Protein AF-A0A9P5YZE1-F1 (afdb_monomer_lite)

Organism: NCBI:txid109636

InterPro domains:
  IPR045341 Domain of unknown function DUF6532 [PF20149] (82-263)

Radius of gyration: 24.98 Å; chains: 1; bounding box: 55×78×81 Å

Secondary structure (DSSP, 8-state):
---SSS-GGG---EEEETTEEEE-GGGS-HHHHHHHHHHHHHHHHHHHH--GGGGG--HHHHTT---TTSHHHHHHHHHHHHHHHHHHTT--STTSHHHHHHHS-IIIIIHHHHHHHHHHHHHHHHHHHHHHHHHHHHHS---TT-HHHHHHHHGGGGGGSPBPTT-SS-B-TTSTT-SHHHHHHHHHHHTTGGGSS-TTT---SSS-TTS----HHHHHHHHHHHHHHHHHHHH-SS-----S--HHHHHHHHHHHHHHHHHHHH-HHHHHHHHHHHHHHHHT-SSS------HHHHHHTS-GGG-------------

Sequence (319 aa):
MDDSNWLPRTRIHLTYQNSTPRVNIKDQSTIMQTVIRRAVDLGELYLVLGTPDSEKLTPDDASGMNTPFSVSGLHSIAITALIASAQEQGCDEEQDVVDRLSEGSERYYIKPLRTHVFQRLSLARTQILGRIASALPPVIKVDKKDKVFIGLLLTKSSYIFPLKEGSKDKFVNTKAYQSDIIQMSLKIGFGSLTGVHLPKLYISSNESPQERELPPFMIAVAATTAYAVLQHLLYDSAGNVAEFSTATLQSVFQAHMVRLLEWKRRHPRLFHKYAHQQYKLVIGVGAGVAGDQTTKEIIDEMDWDNMVDSEEEVAGAPA

pLDDT: mean 83.19, std 17.44, range [32.53, 98.06]

Foldseek 3Di:
DPPPQADPLQDADWDDDPNATAGDLVPHDPLVNQLLVQLLVQLLVCLAQNAPCLVVDALVNLQPDQHLQALVNLLVSSLSSSLVSCVVVVQPDPNGNNNCCVPNDCRRHNVNSSVNSSVSSVVSLCVLLLQLQVPLVVQDPDDLVPLVLLVLCLVVVLVQFAADPPDSRDGDPVRGNPHPQLLSLLQRRFLPVLPPPCLVVQQQPDPDRVLGFRHLLNSLSSSLSSSLNSVCSNPPDDDGSPGSRDPVSSSSSSVSSSVLSVCCVPPVPVSSVVRSVSCCSRPPPPDDDPDDPDPVVVVVPDPPVPDDDPDDPDDDDDD

Structure (mmCIF, N/CA/C/O backbone):
data_AF-A0A9P5YZE1-F1
#
_entry.id   AF-A0A9P5YZE1-F1
#
loop_
_atom_site.group_PDB
_atom_site.id
_atom_site.type_symbol
_atom_site.label_atom_id
_atom_site.label_alt_id
_atom_site.label_comp_id
_atom_site.label_asym_id
_atom_site.label_entity_id
_atom_site.label_seq_id
_atom_site.pdbx_PDB_ins_code
_atom_site.Cartn_x
_atom_site.Cartn_y
_atom_site.Cartn_z
_atom_site.occupancy
_atom_site.B_iso_or_equiv
_atom_site.auth_seq_id
_atom_site.auth_comp_id
_atom_site.auth_asym_id
_atom_site.auth_atom_id
_atom_site.pdbx_PDB_model_num
ATOM 1 N N . MET A 1 1 ? -16.360 11.168 30.401 1.00 49.09 1 MET A N 1
ATOM 2 C CA . MET A 1 1 ? -16.995 9.839 30.442 1.00 49.09 1 MET A CA 1
ATOM 3 C C . MET A 1 1 ? -18.264 9.974 29.639 1.00 49.09 1 MET A C 1
ATOM 5 O O . MET A 1 1 ? -19.095 10.785 30.010 1.00 49.09 1 MET A O 1
ATOM 9 N N . ASP A 1 2 ? -18.313 9.295 28.503 1.00 54.31 2 ASP A N 1
ATOM 10 C CA . ASP A 1 2 ? -19.383 9.363 27.504 1.00 54.31 2 ASP A CA 1
ATOM 11 C C . ASP A 1 2 ? -19.832 7.918 27.246 1.00 54.31 2 ASP A C 1
ATOM 13 O O . ASP A 1 2 ? -19.495 7.303 26.238 1.00 54.31 2 ASP A O 1
ATOM 17 N N . ASP A 1 3 ? -20.383 7.306 28.298 1.00 60.56 3 ASP A N 1
ATOM 18 C CA . ASP A 1 3 ? -20.609 5.856 28.407 1.00 60.56 3 ASP A CA 1
ATOM 19 C C . ASP A 1 3 ? -22.091 5.498 28.600 1.00 60.56 3 ASP A C 1
ATOM 21 O O . ASP A 1 3 ? -22.405 4.318 28.729 1.00 60.56 3 ASP A O 1
ATOM 25 N N . SER A 1 4 ? -23.011 6.472 28.648 1.00 65.25 4 SER A N 1
ATOM 26 C CA . SER A 1 4 ? -24.405 6.188 29.030 1.00 65.25 4 SER A CA 1
ATOM 27 C C . SER A 1 4 ? -25.202 5.444 27.961 1.00 65.25 4 SER A C 1
ATOM 29 O O . SER A 1 4 ? -26.186 4.802 28.310 1.00 65.25 4 SER A O 1
ATOM 31 N N . ASN A 1 5 ? -24.772 5.498 26.696 1.00 85.81 5 ASN A N 1
ATOM 32 C CA . ASN A 1 5 ? -25.554 4.983 25.573 1.00 85.81 5 ASN A CA 1
ATOM 33 C C . ASN A 1 5 ? -24.858 3.858 24.797 1.00 85.81 5 ASN A C 1
ATOM 35 O O . ASN A 1 5 ? -25.455 3.346 23.877 1.00 85.81 5 ASN A O 1
ATOM 39 N N . TRP A 1 6 ? -23.627 3.448 25.118 1.00 91.75 6 TRP A N 1
ATOM 40 C CA . TRP A 1 6 ? -22.924 2.426 24.322 1.00 91.75 6 TRP A CA 1
ATOM 41 C C . TRP A 1 6 ? -23.134 1.013 24.875 1.00 91.75 6 TRP A C 1
ATOM 43 O O . TRP A 1 6 ? -23.106 0.811 26.095 1.00 91.75 6 TRP A O 1
ATOM 53 N N . LEU A 1 7 ? -23.245 0.009 23.997 1.00 93.19 7 LEU A N 1
ATOM 54 C CA . LEU A 1 7 ? -23.358 -1.391 24.413 1.00 93.19 7 LEU A CA 1
ATOM 55 C C . LEU A 1 7 ? -22.162 -1.801 25.296 1.00 93.19 7 LEU A C 1
ATOM 57 O O . LEU A 1 7 ? -21.022 -1.405 25.022 1.00 93.19 7 LEU A O 1
ATOM 61 N N . PRO A 1 8 ? -22.355 -2.645 26.334 1.00 91.38 8 PRO A N 1
ATOM 62 C CA . PRO A 1 8 ? -21.284 -2.998 27.270 1.00 91.38 8 PRO A CA 1
ATOM 63 C C . PRO A 1 8 ? -20.048 -3.619 26.608 1.00 91.38 8 PRO A C 1
ATOM 65 O O . PRO A 1 8 ? -18.931 -3.414 27.088 1.00 91.38 8 PRO A O 1
ATOM 68 N N . ARG A 1 9 ? -20.232 -4.346 25.495 1.00 91.62 9 ARG A N 1
ATOM 69 C CA . ARG A 1 9 ? -19.136 -4.974 24.739 1.00 91.62 9 ARG A CA 1
ATOM 70 C C . ARG A 1 9 ? -18.184 -3.968 24.093 1.00 91.62 9 ARG A C 1
ATOM 72 O O . ARG A 1 9 ? -17.028 -4.314 23.867 1.00 91.62 9 ARG A O 1
ATOM 79 N N . THR A 1 10 ? -18.629 -2.729 23.881 1.00 91.88 10 THR A N 1
ATOM 80 C CA . THR A 1 10 ? -17.805 -1.662 23.301 1.00 91.88 10 THR A CA 1
ATOM 81 C C . THR A 1 10 ? -16.743 -1.143 24.260 1.00 91.88 10 THR A C 1
ATOM 83 O O . THR A 1 10 ? -15.835 -0.453 23.817 1.00 91.88 10 THR A O 1
ATOM 86 N N . ARG A 1 11 ? -16.830 -1.428 25.567 1.00 92.25 11 ARG A N 1
ATOM 87 C CA . ARG A 1 11 ? -15.916 -0.871 26.574 1.00 92.25 11 ARG A CA 1
ATOM 88 C C . ARG A 1 11 ? -14.470 -1.284 26.306 1.00 92.25 11 ARG A C 1
ATOM 90 O O . ARG A 1 11 ? -14.169 -2.466 26.145 1.00 92.25 11 ARG A O 1
ATOM 97 N N . ILE A 1 12 ? -13.572 -0.299 26.336 1.00 93.81 12 ILE A N 1
ATOM 98 C CA . ILE A 1 12 ? -12.126 -0.511 26.227 1.00 93.81 12 ILE A CA 1
ATOM 99 C C . ILE A 1 12 ? -11.413 -0.094 27.508 1.00 93.81 12 ILE A C 1
ATOM 101 O O . ILE A 1 12 ? -11.757 0.903 28.142 1.00 93.81 12 ILE A O 1
ATOM 105 N N . HIS A 1 13 ? -10.375 -0.841 27.863 1.00 93.69 13 HIS A N 1
ATOM 106 C CA . HIS A 1 13 ? -9.493 -0.518 28.976 1.00 93.69 13 HIS A CA 1
ATOM 107 C C . HIS A 1 13 ? -8.284 0.259 28.460 1.00 93.69 13 HIS A C 1
ATOM 109 O O . HIS A 1 13 ? -7.490 -0.249 27.665 1.00 93.69 13 HIS A O 1
ATOM 115 N N . LEU A 1 14 ? -8.136 1.501 28.916 1.00 92.44 14 LEU A N 1
ATOM 116 C CA . LEU A 1 14 ? -6.999 2.347 28.575 1.00 92.44 14 LEU A CA 1
ATOM 117 C C . LEU A 1 14 ? -6.027 2.423 29.746 1.00 92.44 14 LEU A C 1
ATOM 119 O O . LEU A 1 14 ? -6.412 2.742 30.869 1.00 92.44 14 LEU A O 1
ATOM 123 N N . THR A 1 15 ? -4.750 2.200 29.455 1.00 91.12 15 THR A N 1
ATOM 124 C CA . THR A 1 15 ? -3.654 2.565 30.357 1.00 91.12 15 THR A CA 1
ATOM 125 C C . THR A 1 15 ? -3.104 3.924 29.943 1.00 91.12 15 THR A C 1
ATOM 127 O O . THR A 1 15 ? -3.235 4.325 28.788 1.00 91.12 15 THR A O 1
ATOM 130 N N . TYR A 1 16 ? -2.502 4.665 30.869 1.00 88.94 16 TYR A N 1
ATOM 131 C CA . TYR A 1 16 ? -1.964 5.993 30.578 1.00 88.94 16 TYR A CA 1
ATOM 132 C C . TYR A 1 16 ? -0.472 6.029 30.869 1.00 88.94 16 TYR A C 1
ATOM 134 O O . TYR A 1 16 ? -0.034 5.684 31.962 1.00 88.94 16 TYR A O 1
ATOM 142 N N . GLN A 1 17 ? 0.303 6.494 29.893 1.00 84.81 17 GLN A N 1
ATOM 143 C CA . GLN A 1 17 ? 1.711 6.827 30.079 1.00 84.81 17 GLN A CA 1
ATOM 144 C C . GLN A 1 17 ? 1.899 8.297 29.720 1.00 84.81 17 GLN A C 1
ATOM 146 O O . GLN A 1 17 ? 1.626 8.686 28.586 1.00 84.81 17 GLN A O 1
ATOM 151 N N . ASN A 1 18 ? 2.334 9.122 30.678 1.00 86.88 18 ASN A N 1
ATOM 152 C CA . ASN A 1 18 ? 2.488 10.574 30.504 1.00 86.88 18 ASN A CA 1
ATOM 153 C C . ASN A 1 18 ? 1.231 11.226 29.889 1.00 86.88 18 ASN A C 1
ATOM 155 O O . ASN A 1 18 ? 1.313 11.937 28.890 1.00 86.88 18 ASN A O 1
ATOM 159 N N . SER A 1 19 ? 0.049 10.899 30.425 1.00 82.94 19 SER A N 1
ATOM 160 C CA . SER A 1 19 ? -1.261 11.370 29.931 1.00 82.94 19 SER A CA 1
ATOM 161 C C . SER A 1 19 ? -1.641 10.928 28.508 1.00 82.94 19 SER A C 1
ATOM 163 O O . SER A 1 19 ? -2.686 11.334 27.999 1.00 82.94 19 SER A O 1
ATOM 165 N N . THR A 1 20 ? -0.845 10.065 27.872 1.00 84.00 20 THR A N 1
ATOM 166 C CA . THR A 1 20 ? -1.158 9.477 26.566 1.00 84.00 20 THR A CA 1
ATOM 167 C C . THR A 1 20 ? -1.881 8.143 26.762 1.00 84.00 20 THR A C 1
ATOM 169 O O . THR A 1 20 ? -1.310 7.251 27.400 1.00 84.00 20 THR A O 1
ATOM 172 N N . PRO A 1 21 ? -3.108 7.977 26.231 1.00 88.38 21 PRO A N 1
ATOM 173 C CA . PRO A 1 21 ? -3.838 6.720 26.332 1.00 88.38 21 PRO A CA 1
ATOM 174 C C . PRO A 1 21 ? -3.152 5.632 25.502 1.00 88.38 21 PRO A C 1
ATOM 176 O O . PRO A 1 21 ? -2.723 5.863 24.370 1.00 88.38 21 PRO A O 1
ATOM 179 N N . ARG A 1 22 ? -3.071 4.429 26.064 1.00 88.56 22 ARG A N 1
ATOM 180 C CA . ARG A 1 22 ? -2.514 3.233 25.441 1.00 88.56 22 ARG A CA 1
ATOM 181 C C . ARG A 1 22 ? -3.489 2.076 25.563 1.00 88.56 22 ARG A C 1
ATOM 183 O O . ARG A 1 22 ? -4.063 1.826 26.621 1.00 88.56 22 ARG A O 1
ATOM 190 N N . VAL A 1 23 ? -3.620 1.345 24.465 1.00 92.88 23 VAL A N 1
ATOM 191 C CA . VAL A 1 23 ? -4.403 0.114 24.400 1.00 92.88 23 VAL A CA 1
ATOM 192 C C . VAL A 1 23 ? -3.465 -1.059 24.655 1.00 92.88 23 VAL A C 1
ATOM 194 O O . VAL A 1 23 ? -2.530 -1.289 23.883 1.00 92.88 23 VAL A O 1
ATOM 197 N N . ASN A 1 24 ? -3.717 -1.801 25.732 1.00 91.88 24 ASN A N 1
ATOM 198 C CA . ASN A 1 24 ? -3.117 -3.110 25.956 1.00 91.88 24 ASN A CA 1
ATOM 199 C C . ASN A 1 24 ? -4.146 -4.178 25.582 1.00 91.88 24 ASN A C 1
ATOM 201 O O . ASN A 1 24 ? -5.182 -4.283 26.233 1.00 91.88 24 ASN A O 1
ATOM 205 N N . ILE A 1 25 ? -3.864 -4.962 24.535 1.00 92.50 25 ILE A N 1
ATOM 206 C CA . ILE A 1 25 ? -4.801 -5.971 24.017 1.00 92.50 25 ILE A CA 1
ATOM 207 C C . ILE A 1 25 ? -5.186 -6.971 25.114 1.00 92.50 25 ILE A C 1
ATOM 209 O O . ILE A 1 25 ? -6.351 -7.327 25.216 1.00 92.50 25 ILE A O 1
ATOM 213 N N . LYS A 1 26 ? -4.245 -7.400 25.964 1.00 93.06 26 LYS A N 1
ATOM 214 C CA . LYS A 1 26 ? -4.510 -8.438 26.979 1.00 93.06 26 LYS A CA 1
ATOM 215 C C . LYS A 1 26 ? -5.553 -8.026 28.020 1.00 93.06 26 LYS A C 1
ATOM 217 O O . LYS A 1 26 ? -6.213 -8.896 28.573 1.00 93.06 26 LYS A O 1
ATOM 222 N N . ASP A 1 27 ? -5.717 -6.725 28.230 1.00 93.62 27 ASP A N 1
ATOM 223 C CA . ASP A 1 27 ? -6.633 -6.176 29.229 1.00 93.62 27 ASP A CA 1
ATOM 224 C C . ASP A 1 27 ? -8.042 -5.952 28.647 1.00 93.62 27 ASP A C 1
ATOM 226 O O . ASP A 1 27 ? -8.956 -5.551 29.362 1.00 93.62 27 ASP A O 1
ATOM 230 N N . GLN A 1 28 ? -8.247 -6.170 27.343 1.00 95.62 28 GLN A N 1
ATOM 231 C CA . GLN A 1 28 ? -9.541 -5.949 26.690 1.00 95.62 28 GLN A CA 1
ATOM 232 C C . GLN A 1 28 ? -10.481 -7.150 26.845 1.00 95.62 28 GLN A C 1
ATOM 234 O O . GLN A 1 28 ? -10.040 -8.278 27.071 1.00 95.62 28 GLN A O 1
ATOM 239 N N . SER A 1 29 ? -11.783 -6.921 26.645 1.00 94.50 29 SER A N 1
ATOM 240 C CA . SER A 1 29 ? -12.768 -8.001 26.499 1.00 94.50 29 SER A CA 1
ATOM 241 C C . SER A 1 29 ? -12.410 -8.919 25.322 1.00 94.50 29 SER A C 1
ATOM 243 O O . SER A 1 29 ? -11.774 -8.483 24.364 1.00 94.50 29 SER A O 1
ATOM 245 N N . THR A 1 30 ? -12.841 -10.183 25.349 1.00 95.56 30 THR A N 1
ATOM 246 C CA . THR A 1 30 ? -12.566 -11.151 24.267 1.00 95.56 30 THR A CA 1
ATOM 247 C C . THR A 1 30 ? -13.007 -10.640 22.891 1.00 95.56 30 THR A C 1
ATOM 249 O O . THR A 1 30 ? -12.295 -10.832 21.905 1.00 95.56 30 THR A O 1
ATOM 252 N N . ILE A 1 31 ? -14.141 -9.932 22.834 1.00 95.31 31 ILE A N 1
ATOM 253 C CA . ILE A 1 31 ? -14.656 -9.308 21.609 1.00 95.31 31 ILE A CA 1
ATOM 254 C C . ILE A 1 31 ? -13.667 -8.252 21.108 1.00 95.31 31 ILE A C 1
ATOM 256 O O . ILE A 1 31 ? -13.158 -8.371 19.998 1.00 95.31 31 ILE A O 1
ATOM 260 N N . MET A 1 32 ? -13.296 -7.279 21.945 1.00 96.94 32 MET A N 1
ATOM 261 C CA . MET A 1 32 ? -12.362 -6.223 21.542 1.00 96.94 32 MET A CA 1
ATOM 262 C C . MET A 1 32 ? -10.956 -6.756 21.240 1.00 96.94 32 MET A C 1
ATOM 264 O O . MET A 1 32 ? -10.291 -6.245 20.342 1.00 96.94 32 MET A O 1
ATOM 268 N N . GLN A 1 33 ? -10.498 -7.808 21.928 1.00 96.62 33 GLN A N 1
ATOM 269 C CA . GLN A 1 33 ? -9.253 -8.498 21.573 1.00 96.62 33 GLN A CA 1
ATOM 270 C C . GLN A 1 33 ? -9.297 -9.042 20.148 1.00 96.62 33 GLN A C 1
ATOM 272 O O . GLN A 1 33 ? -8.334 -8.870 19.399 1.00 96.62 33 GLN A O 1
ATOM 277 N N . THR A 1 34 ? -10.403 -9.694 19.792 1.00 95.81 34 THR A N 1
ATOM 278 C CA . THR A 1 34 ? -10.612 -10.277 18.465 1.00 95.81 34 THR A CA 1
ATOM 279 C C . THR A 1 34 ? -10.692 -9.177 17.415 1.00 95.81 34 THR A C 1
ATOM 281 O O . THR A 1 34 ? -9.932 -9.224 16.451 1.00 95.81 34 THR A O 1
ATOM 284 N N . VAL A 1 35 ? -11.487 -8.129 17.664 1.00 96.69 35 VAL A N 1
ATOM 285 C CA . VAL A 1 35 ? -11.613 -6.971 16.768 1.00 96.69 35 VAL A CA 1
ATOM 286 C C . VAL A 1 35 ? -10.254 -6.316 16.510 1.00 96.69 35 VAL A C 1
ATOM 288 O O . VAL A 1 35 ? -9.880 -6.107 15.358 1.00 96.69 35 VAL A O 1
ATOM 291 N N . ILE A 1 36 ? -9.468 -6.027 17.552 1.00 97.00 36 ILE A N 1
ATOM 292 C CA . ILE A 1 36 ? -8.173 -5.348 17.393 1.00 97.00 36 ILE A CA 1
ATOM 293 C C . ILE A 1 36 ? -7.164 -6.234 16.654 1.00 97.00 36 ILE A C 1
ATOM 295 O O . ILE A 1 36 ? -6.471 -5.741 15.767 1.00 97.00 36 ILE A O 1
ATOM 299 N N . ARG A 1 37 ? -7.058 -7.525 17.002 1.00 95.19 37 ARG A N 1
ATOM 300 C CA . ARG A 1 37 ? -6.120 -8.445 16.330 1.00 95.19 37 ARG A CA 1
ATOM 301 C C . ARG A 1 37 ? -6.472 -8.594 14.855 1.00 95.19 37 ARG A C 1
ATOM 303 O O . ARG A 1 37 ? -5.617 -8.375 14.006 1.00 95.19 37 ARG A O 1
ATOM 310 N N . ARG A 1 38 ? -7.744 -8.855 14.562 1.00 93.81 38 ARG A N 1
ATOM 311 C CA . ARG A 1 38 ? -8.222 -9.010 13.191 1.00 93.81 38 ARG A CA 1
ATOM 312 C C . ARG A 1 38 ? -8.096 -7.716 12.380 1.00 93.81 38 ARG A C 1
ATOM 314 O O . ARG A 1 38 ? -7.777 -7.776 11.199 1.00 93.81 38 ARG A O 1
ATOM 321 N N . ALA A 1 39 ? -8.241 -6.548 13.006 1.00 96.12 39 ALA A N 1
ATOM 322 C CA . ALA A 1 39 ? -7.988 -5.263 12.355 1.00 96.12 39 ALA A CA 1
ATOM 323 C C . ALA A 1 39 ? -6.512 -5.069 11.970 1.00 96.12 39 ALA A C 1
ATOM 325 O O . ALA A 1 39 ? -6.226 -4.435 10.958 1.00 96.12 39 ALA A O 1
ATOM 326 N N . VAL A 1 40 ? -5.563 -5.609 12.744 1.00 93.94 40 VAL A N 1
ATOM 327 C CA . VAL A 1 40 ? -4.148 -5.612 12.340 1.00 93.94 40 VAL A CA 1
ATOM 328 C C . VAL A 1 40 ? -3.964 -6.496 11.108 1.00 93.94 40 VAL A C 1
ATOM 330 O O . VAL A 1 40 ? -3.407 -6.016 10.124 1.00 93.94 40 VAL A O 1
ATOM 333 N N . ASP A 1 41 ? -4.514 -7.713 11.111 1.00 90.50 41 ASP A N 1
ATOM 334 C CA . ASP A 1 41 ? -4.423 -8.635 9.968 1.00 90.50 41 ASP A CA 1
ATOM 335 C C . ASP A 1 41 ? -5.041 -8.032 8.690 1.00 90.50 41 ASP A C 1
ATOM 337 O O . ASP A 1 41 ? -4.433 -8.058 7.619 1.00 90.50 41 ASP A O 1
ATOM 341 N N . LEU A 1 42 ? -6.238 -7.441 8.797 1.00 91.31 42 LEU A N 1
ATOM 342 C CA . LEU A 1 42 ? -6.906 -6.750 7.688 1.00 91.31 42 LEU A CA 1
ATOM 343 C C . LEU A 1 42 ? -6.116 -5.526 7.224 1.00 91.31 42 LEU A C 1
ATOM 345 O O . LEU A 1 42 ? -5.954 -5.309 6.027 1.00 91.31 42 LEU A O 1
ATOM 349 N N . GLY A 1 43 ? -5.596 -4.728 8.156 1.00 92.69 43 GLY A N 1
ATOM 350 C CA . GLY A 1 43 ? -4.818 -3.547 7.813 1.00 92.69 43 GLY A CA 1
ATOM 351 C C . GLY A 1 43 ? -3.525 -3.897 7.075 1.00 92.69 43 GLY A C 1
ATOM 352 O O . GLY A 1 43 ? -3.164 -3.192 6.137 1.00 92.69 43 GLY A O 1
ATOM 353 N N . GLU A 1 44 ? -2.852 -4.996 7.433 1.00 90.62 44 GLU A N 1
ATOM 354 C CA . GLU A 1 44 ? -1.682 -5.491 6.696 1.00 90.62 44 GLU A CA 1
ATOM 355 C C . GLU A 1 44 ? -2.032 -5.889 5.258 1.00 90.62 44 GLU A C 1
ATOM 357 O O . GLU A 1 44 ? -1.288 -5.558 4.332 1.00 90.62 44 GLU A O 1
ATOM 362 N N . LEU A 1 45 ? -3.193 -6.517 5.047 1.00 87.94 45 LEU A N 1
ATOM 363 C CA . LEU A 1 45 ? -3.705 -6.802 3.705 1.00 87.94 45 LEU A CA 1
ATOM 364 C C . LEU A 1 45 ? -3.998 -5.508 2.933 1.00 87.94 45 LEU A C 1
ATOM 366 O O . LEU A 1 45 ? -3.580 -5.369 1.783 1.00 87.94 45 LEU A O 1
ATOM 370 N N . TYR A 1 46 ? -4.640 -4.527 3.570 1.00 91.88 46 TYR A N 1
ATOM 371 C CA . TYR A 1 46 ? -4.983 -3.245 2.945 1.00 91.88 46 TYR A CA 1
ATOM 372 C C . TYR A 1 46 ? -3.762 -2.396 2.577 1.00 91.88 46 TYR A C 1
ATOM 374 O O . TYR A 1 46 ? -3.832 -1.611 1.631 1.00 91.88 46 TYR A O 1
ATOM 382 N N . LEU A 1 47 ? -2.619 -2.570 3.253 1.00 90.69 47 LEU A N 1
ATOM 383 C CA . LEU A 1 47 ? -1.357 -1.935 2.850 1.00 90.69 47 LEU A CA 1
ATOM 384 C C . LEU A 1 47 ? -0.885 -2.378 1.460 1.00 90.69 47 LEU A C 1
ATOM 386 O O . LEU A 1 47 ? -0.141 -1.637 0.818 1.00 90.69 47 LEU A O 1
ATOM 390 N N . VAL A 1 48 ? -1.275 -3.577 1.021 1.00 87.75 48 VAL A N 1
ATOM 391 C CA . VAL A 1 48 ? -0.789 -4.198 -0.218 1.00 87.75 48 VAL A CA 1
ATOM 392 C C . VAL A 1 48 ? -1.866 -4.236 -1.293 1.00 87.75 48 VAL A C 1
ATOM 394 O O . VAL A 1 48 ? -1.586 -3.924 -2.446 1.00 87.75 48 VAL A O 1
ATOM 397 N N . LEU A 1 49 ? -3.089 -4.612 -0.932 1.00 87.31 49 LEU A N 1
ATOM 398 C CA . LEU A 1 49 ? -4.183 -4.826 -1.881 1.00 87.31 49 LEU A CA 1
ATOM 399 C C . LEU A 1 49 ? -5.082 -3.597 -2.046 1.00 87.31 49 LEU A C 1
ATOM 401 O O . LEU A 1 49 ? -5.831 -3.521 -3.016 1.00 87.31 49 LEU A O 1
ATOM 405 N N . GLY A 1 50 ? -4.976 -2.633 -1.132 1.00 89.62 50 GLY A N 1
ATOM 406 C CA . GLY A 1 50 ? -5.934 -1.545 -0.984 1.00 89.62 50 GLY A CA 1
ATOM 407 C C . GLY A 1 50 ? -7.075 -1.908 -0.036 1.00 89.62 50 GLY A C 1
ATOM 408 O O . GLY A 1 50 ? -7.250 -3.057 0.364 1.00 89.62 50 GLY A O 1
ATOM 409 N N . THR A 1 51 ? -7.831 -0.892 0.367 1.00 89.81 51 THR A N 1
ATOM 410 C CA . THR A 1 51 ? -9.072 -1.048 1.143 1.00 89.81 51 THR A CA 1
ATOM 411 C C . THR A 1 51 ? -10.223 -1.505 0.236 1.00 89.81 51 THR A C 1
ATOM 413 O O . THR A 1 51 ? -10.106 -1.367 -0.981 1.00 89.81 51 THR A O 1
ATOM 416 N N . PRO A 1 52 ? -11.370 -1.961 0.775 1.00 84.75 52 PRO A N 1
ATOM 417 C CA . PRO A 1 52 ? -12.542 -2.298 -0.043 1.00 84.75 52 PRO A CA 1
ATOM 418 C C . PRO A 1 52 ? -12.996 -1.154 -0.968 1.00 84.75 52 PRO A C 1
ATOM 420 O O . PRO A 1 52 ? -13.382 -1.381 -2.111 1.00 84.75 52 PRO A O 1
ATOM 423 N N . ASP A 1 53 ? -12.863 0.098 -0.523 1.00 84.25 53 ASP A N 1
ATOM 424 C CA . ASP A 1 53 ? -13.179 1.273 -1.348 1.00 84.25 53 ASP A CA 1
ATOM 425 C C . ASP A 1 53 ? -12.209 1.468 -2.520 1.00 84.25 53 ASP A C 1
ATOM 427 O O . ASP A 1 53 ? -12.546 2.119 -3.509 1.00 84.25 53 ASP A O 1
ATOM 431 N N . SER A 1 54 ? -11.014 0.873 -2.449 1.00 84.69 54 SER A N 1
ATOM 432 C CA . SER A 1 54 ? -10.000 0.985 -3.500 1.00 84.69 54 SER A CA 1
ATOM 433 C C . SER A 1 54 ? -10.434 0.331 -4.815 1.00 84.69 54 SER A C 1
ATOM 435 O O . SER A 1 54 ? -9.955 0.727 -5.876 1.00 84.69 54 SER A O 1
ATOM 437 N N . GLU A 1 55 ? -11.360 -0.631 -4.775 1.00 78.31 55 GLU A N 1
ATOM 438 C CA . GLU A 1 55 ? -11.917 -1.279 -5.972 1.00 78.31 55 GLU A CA 1
ATOM 439 C C . GLU A 1 55 ? -12.816 -0.349 -6.791 1.00 78.31 55 GLU A C 1
ATOM 441 O O . GLU A 1 55 ? -12.934 -0.511 -8.006 1.00 78.31 55 GLU A O 1
ATOM 446 N N . LYS A 1 56 ? -13.431 0.636 -6.127 1.00 84.94 56 LYS A N 1
ATOM 447 C CA . LYS A 1 56 ? -14.365 1.593 -6.730 1.00 84.94 56 LYS A CA 1
ATOM 448 C C . LYS A 1 56 ? -13.681 2.880 -7.190 1.00 84.94 56 LYS A C 1
ATOM 450 O O . LYS A 1 56 ? -14.350 3.743 -7.750 1.00 84.94 56 LYS A O 1
ATOM 455 N N . LEU A 1 57 ? -12.374 3.019 -6.952 1.00 89.81 57 LEU A N 1
ATOM 456 C CA . LEU A 1 57 ? -11.631 4.227 -7.298 1.00 89.81 57 LEU A CA 1
ATOM 457 C C . LEU A 1 57 ? -11.633 4.470 -8.804 1.00 89.81 57 LEU A C 1
ATOM 459 O O . LEU A 1 57 ? -11.264 3.603 -9.603 1.00 89.81 57 LEU A O 1
ATOM 463 N N . THR A 1 58 ? -11.962 5.700 -9.180 1.00 92.50 58 THR A N 1
ATOM 464 C CA . THR A 1 58 ? -11.710 6.216 -10.521 1.00 92.50 58 THR A CA 1
ATOM 465 C C . THR A 1 58 ? -10.323 6.870 -10.595 1.00 92.50 58 THR A C 1
ATOM 467 O O . THR A 1 58 ? -9.696 7.151 -9.566 1.00 92.50 58 THR A O 1
ATOM 470 N N . PRO A 1 59 ? -9.797 7.129 -11.805 1.00 91.69 59 PRO A N 1
ATOM 471 C CA . PRO A 1 59 ? -8.566 7.897 -11.968 1.00 91.69 59 PRO A CA 1
ATOM 472 C C . PRO A 1 59 ? -8.592 9.269 -11.283 1.00 91.69 59 PRO A C 1
ATOM 474 O O . PRO A 1 59 ? -7.572 9.682 -10.736 1.00 91.69 59 PRO A O 1
ATOM 477 N N . ASP A 1 60 ? -9.739 9.949 -11.270 1.00 91.00 60 ASP A N 1
ATOM 478 C CA . ASP A 1 60 ? -9.867 11.274 -10.657 1.00 91.00 60 ASP A CA 1
ATOM 479 C C . ASP A 1 60 ? -9.745 11.184 -9.127 1.00 91.00 60 ASP A C 1
ATOM 481 O O . ASP A 1 60 ? -8.975 11.939 -8.522 1.00 91.00 60 ASP A O 1
ATOM 485 N N . ASP A 1 61 ? -10.384 10.180 -8.514 1.00 91.38 61 ASP A N 1
ATOM 486 C CA . ASP A 1 61 ? -10.307 9.917 -7.068 1.00 91.38 61 ASP A CA 1
ATOM 487 C C . ASP A 1 61 ? -8.878 9.577 -6.617 1.00 91.38 61 ASP A C 1
ATOM 489 O O . ASP A 1 61 ? -8.413 9.995 -5.551 1.00 91.38 61 ASP A O 1
ATOM 493 N N . ALA A 1 62 ? -8.141 8.837 -7.450 1.00 91.81 62 ALA A N 1
ATOM 494 C CA . ALA A 1 62 ? -6.795 8.367 -7.138 1.00 91.81 62 ALA A CA 1
ATOM 495 C C . ALA A 1 62 ? -5.763 9.495 -6.990 1.00 91.81 62 ALA A C 1
ATOM 497 O O . ALA A 1 62 ? -4.744 9.309 -6.324 1.00 91.81 62 ALA A O 1
ATOM 498 N N . SER A 1 63 ? -6.011 10.670 -7.574 1.00 89.31 63 SER A N 1
ATOM 499 C CA . SER A 1 63 ? -5.097 11.812 -7.475 1.00 89.31 63 SER A CA 1
ATOM 500 C C . SER A 1 63 ? -5.011 12.392 -6.054 1.00 89.31 63 SER A C 1
ATOM 502 O O . SER A 1 63 ? -3.952 12.859 -5.635 1.00 89.31 63 SER A O 1
ATOM 504 N N . GLY A 1 64 ? -6.111 12.316 -5.299 1.00 88.75 64 GLY A N 1
ATOM 505 C CA . GLY A 1 64 ? -6.243 12.853 -3.942 1.00 88.75 64 GLY A CA 1
ATOM 506 C C . GLY A 1 64 ? -6.315 11.790 -2.850 1.00 88.75 64 GLY A C 1
ATOM 507 O O . GLY A 1 64 ? -6.454 12.131 -1.676 1.00 88.75 64 GLY A O 1
ATOM 508 N N . MET A 1 65 ? -6.228 10.507 -3.210 1.00 92.19 65 MET A N 1
ATOM 509 C CA . MET A 1 65 ? -6.460 9.419 -2.266 1.00 92.19 65 MET A CA 1
ATOM 510 C C . MET A 1 65 ? -5.436 9.402 -1.125 1.00 92.19 65 MET A C 1
ATOM 512 O O . MET A 1 65 ? -4.253 9.721 -1.298 1.00 92.19 65 MET A O 1
ATOM 516 N N . ASN A 1 66 ? -5.887 8.945 0.040 1.00 90.75 66 ASN A N 1
ATOM 517 C CA . ASN A 1 66 ? -5.006 8.534 1.124 1.00 90.75 66 ASN A CA 1
ATOM 518 C C . ASN A 1 66 ? -4.171 7.320 0.686 1.00 90.75 66 ASN A C 1
ATOM 520 O O . ASN A 1 66 ? -4.681 6.417 0.025 1.00 90.75 66 ASN A O 1
ATOM 524 N N . THR A 1 67 ? -2.887 7.283 1.058 1.00 93.50 67 THR A N 1
ATOM 525 C CA . THR A 1 67 ? -1.955 6.247 0.579 1.00 93.50 67 THR A CA 1
ATOM 526 C C . THR A 1 67 ? -1.207 5.570 1.728 1.00 93.50 67 THR A C 1
ATOM 528 O O . THR A 1 67 ? -1.004 6.187 2.776 1.00 93.50 67 THR A O 1
ATOM 531 N N . PRO A 1 68 ? -0.676 4.350 1.534 1.00 93.81 68 PRO A N 1
ATOM 532 C CA . PRO A 1 68 ? 0.213 3.714 2.513 1.00 93.81 68 PRO A CA 1
ATOM 533 C C . PRO A 1 68 ? 1.506 4.509 2.784 1.00 93.81 68 PRO A C 1
ATOM 535 O O . PRO A 1 68 ? 2.192 4.273 3.782 1.00 93.81 68 PRO A O 1
ATOM 538 N N . PHE A 1 69 ? 1.847 5.460 1.910 1.00 94.56 69 PHE A N 1
ATOM 539 C CA . PHE A 1 69 ? 3.050 6.290 1.976 1.00 94.56 69 PHE A CA 1
ATOM 540 C C . PHE A 1 69 ? 2.835 7.605 2.747 1.00 94.56 69 PHE A C 1
ATOM 542 O O . PHE A 1 69 ? 3.700 8.477 2.725 1.00 94.56 69 PHE A O 1
ATOM 549 N N . SER A 1 70 ? 1.710 7.761 3.458 1.00 94.06 70 SER A N 1
ATOM 550 C CA . SER A 1 70 ? 1.458 8.911 4.333 1.00 94.06 70 SER A CA 1
ATOM 551 C C . SER A 1 70 ? 0.945 8.499 5.715 1.00 94.06 70 SER A C 1
ATOM 553 O O . SER A 1 70 ? 0.323 7.451 5.898 1.00 94.06 70 SER A O 1
ATOM 555 N N . VAL A 1 71 ? 1.190 9.349 6.719 1.00 93.56 71 VAL A N 1
ATOM 556 C CA . VAL A 1 71 ? 0.679 9.145 8.087 1.00 93.56 71 VAL A CA 1
ATOM 557 C C . VAL A 1 71 ? -0.852 9.167 8.106 1.00 93.56 71 VAL A C 1
ATOM 559 O O . VAL A 1 71 ? -1.470 8.321 8.752 1.00 93.56 71 VAL A O 1
ATOM 562 N N . SER A 1 72 ? -1.470 10.093 7.363 1.00 94.44 72 SER A N 1
ATOM 563 C CA . SER A 1 72 ? -2.930 10.172 7.237 1.00 94.44 72 SER A CA 1
ATOM 564 C C . SER A 1 72 ? -3.511 8.905 6.612 1.00 94.44 72 SER A C 1
ATOM 566 O O . SER A 1 72 ? -4.523 8.396 7.091 1.00 94.44 72 SER A O 1
ATOM 568 N N . GLY A 1 73 ? -2.848 8.351 5.595 1.00 94.50 73 GLY A N 1
ATOM 569 C CA . GLY A 1 73 ? -3.318 7.146 4.934 1.00 94.50 73 GLY A CA 1
ATOM 570 C C . GLY A 1 73 ? -3.182 5.904 5.799 1.00 94.50 73 GLY A C 1
ATOM 571 O O . GLY A 1 73 ? -4.122 5.121 5.861 1.00 94.50 73 GLY A O 1
ATOM 572 N N . LEU A 1 74 ? -2.111 5.769 6.583 1.00 95.50 74 LEU A N 1
ATOM 573 C CA . LEU A 1 74 ? -2.032 4.700 7.584 1.00 95.50 74 LEU A CA 1
ATOM 574 C C . LEU A 1 74 ? -3.113 4.823 8.668 1.00 95.50 74 LEU A C 1
ATOM 576 O O . LEU A 1 74 ? -3.655 3.810 9.105 1.00 95.50 74 LEU A O 1
ATOM 580 N N . HIS A 1 75 ? -3.451 6.040 9.104 1.00 96.50 75 HIS A N 1
ATOM 581 C CA . HIS A 1 75 ? -4.572 6.248 10.023 1.00 96.50 75 HIS A CA 1
ATOM 582 C C . HIS A 1 75 ? -5.916 5.867 9.392 1.00 96.50 75 HIS A C 1
ATOM 584 O O . HIS A 1 75 ? -6.740 5.251 10.067 1.00 96.50 75 HIS A O 1
ATOM 590 N N . SER A 1 76 ? -6.117 6.200 8.114 1.00 95.62 76 SER A N 1
ATOM 591 C CA . SER A 1 76 ? -7.311 5.840 7.343 1.00 95.62 76 SER A CA 1
ATOM 592 C C . SER A 1 76 ? -7.432 4.322 7.152 1.00 95.62 76 SER A C 1
ATOM 594 O O . SER A 1 76 ? -8.495 3.757 7.402 1.00 95.62 76 SER A O 1
ATOM 596 N N . ILE A 1 77 ? -6.337 3.631 6.824 1.00 96.31 77 ILE A N 1
ATOM 597 C CA . ILE A 1 77 ? -6.309 2.164 6.735 1.00 96.31 77 ILE A CA 1
ATOM 598 C C . ILE A 1 77 ? -6.603 1.540 8.105 1.00 96.31 77 ILE A C 1
ATOM 600 O O . ILE A 1 77 ? -7.412 0.621 8.195 1.00 96.31 77 ILE A O 1
ATOM 604 N N . ALA A 1 78 ? -6.000 2.061 9.179 1.00 97.50 78 ALA A N 1
ATOM 605 C CA . ALA A 1 78 ? -6.205 1.551 10.532 1.00 97.50 78 ALA A CA 1
ATOM 606 C C . ALA A 1 78 ? -7.671 1.634 10.983 1.00 97.50 78 ALA A C 1
ATOM 608 O O . ALA A 1 78 ? -8.185 0.668 11.543 1.00 97.50 78 ALA A O 1
ATOM 609 N N . ILE A 1 79 ? -8.349 2.764 10.743 1.00 97.38 79 ILE A N 1
ATOM 610 C CA . ILE A 1 79 ? -9.762 2.904 11.123 1.00 97.38 79 ILE A CA 1
ATOM 611 C C . ILE A 1 79 ? -10.673 2.042 10.242 1.00 97.38 79 ILE A C 1
ATOM 613 O O . ILE A 1 79 ? -11.551 1.365 10.765 1.00 97.38 79 ILE A O 1
ATOM 617 N N . THR A 1 80 ? -10.398 1.970 8.936 1.00 96.25 80 THR A N 1
ATOM 618 C CA . THR A 1 80 ? -11.146 1.113 8.001 1.00 96.25 80 THR A CA 1
ATOM 619 C C . THR A 1 80 ? -11.047 -0.357 8.405 1.00 96.25 80 THR A C 1
ATOM 621 O O . THR A 1 80 ? -12.044 -1.073 8.423 1.00 96.25 80 THR A O 1
ATOM 624 N N . ALA A 1 81 ? -9.853 -0.813 8.792 1.00 96.12 81 ALA A N 1
ATOM 625 C CA . ALA A 1 81 ? -9.637 -2.180 9.246 1.00 96.12 81 ALA A CA 1
ATOM 626 C C . ALA A 1 81 ? -10.316 -2.479 10.591 1.00 96.12 81 ALA A C 1
ATOM 628 O O . ALA A 1 81 ? -10.817 -3.584 10.781 1.00 96.12 81 ALA A O 1
ATOM 629 N N . LEU A 1 82 ? -10.373 -1.508 11.511 1.00 98.06 82 LEU A N 1
ATOM 630 C CA . LEU A 1 82 ? -11.117 -1.640 12.771 1.00 98.06 82 LEU A CA 1
ATOM 631 C C . LEU A 1 82 ? -12.621 -1.791 12.533 1.00 98.06 82 LEU A C 1
ATOM 633 O O . LEU A 1 82 ? -13.229 -2.680 13.123 1.00 98.06 82 LEU A O 1
ATOM 637 N N . ILE A 1 83 ? -13.196 -0.968 11.653 1.00 97.44 83 ILE A N 1
ATOM 638 C CA . ILE A 1 83 ? -14.619 -1.029 11.299 1.00 97.44 83 ILE A CA 1
ATOM 639 C C . ILE A 1 83 ? -14.944 -2.365 10.621 1.00 97.44 83 ILE A C 1
ATOM 641 O O . ILE A 1 83 ? -15.830 -3.076 11.085 1.00 97.44 83 ILE A O 1
ATOM 645 N N . ALA A 1 84 ? -14.179 -2.754 9.596 1.00 95.19 84 ALA A N 1
ATOM 646 C CA . ALA A 1 84 ? -14.383 -4.021 8.892 1.00 95.19 84 ALA A CA 1
ATOM 647 C C . ALA A 1 84 ? -14.253 -5.231 9.833 1.00 95.19 84 ALA A C 1
ATOM 649 O O . ALA A 1 84 ? -15.061 -6.154 9.792 1.00 95.19 84 ALA A O 1
ATOM 650 N N . SER A 1 85 ? -13.270 -5.201 10.734 1.00 96.00 85 SER A N 1
ATOM 651 C CA . SER A 1 85 ? -13.088 -6.235 11.752 1.00 96.00 85 SER A CA 1
ATOM 652 C C . SER A 1 85 ? -14.281 -6.323 12.710 1.00 96.00 85 SER A C 1
ATOM 654 O O . SER A 1 85 ? -14.742 -7.417 13.017 1.00 96.00 85 SER A O 1
ATOM 656 N N . ALA A 1 86 ? -14.818 -5.186 13.162 1.00 97.06 86 ALA A N 1
ATOM 657 C CA . ALA A 1 86 ? -16.004 -5.161 14.014 1.00 97.06 86 ALA A CA 1
ATOM 658 C C . ALA A 1 86 ? -17.249 -5.706 13.291 1.00 97.06 86 ALA A C 1
ATOM 660 O O . ALA A 1 86 ? -17.990 -6.494 13.878 1.00 97.06 86 ALA A O 1
ATOM 661 N N . GLN A 1 87 ? -17.431 -5.373 12.011 1.00 95.88 87 GLN A N 1
ATOM 662 C CA . GLN A 1 87 ? -18.502 -5.921 11.170 1.00 95.88 87 GLN A CA 1
ATOM 663 C C . GLN A 1 87 ? -18.379 -7.444 10.999 1.00 95.88 87 GLN A C 1
ATOM 665 O O . GLN A 1 87 ? -19.359 -8.159 11.181 1.00 95.88 87 GLN A O 1
ATOM 670 N N . GLU A 1 88 ? -17.173 -7.973 10.742 1.00 93.75 88 GLU A N 1
ATOM 671 C CA . GLU A 1 88 ? -16.935 -9.427 10.659 1.00 93.75 88 GLU A CA 1
ATOM 672 C C . GLU A 1 88 ? -17.279 -10.168 11.967 1.00 93.75 88 GLU A C 1
ATOM 674 O O . GLU A 1 88 ? -17.551 -11.368 11.944 1.00 93.75 88 GLU A O 1
ATOM 679 N N . GLN A 1 89 ? -17.265 -9.472 13.109 1.00 94.25 89 GLN A N 1
ATOM 680 C CA . GLN A 1 89 ? -17.641 -10.015 14.419 1.00 94.25 89 GLN A CA 1
ATOM 681 C C . GLN A 1 89 ? -19.116 -9.765 14.786 1.00 94.25 89 GLN A C 1
ATOM 683 O O . GLN A 1 89 ? -19.498 -10.025 15.928 1.00 94.25 89 GLN A O 1
ATOM 688 N N . GLY A 1 90 ? -19.936 -9.244 13.864 1.00 95.50 90 GLY A N 1
ATOM 689 C CA . GLY A 1 90 ? -21.343 -8.908 14.117 1.00 95.50 90 GLY A CA 1
ATOM 690 C C . GLY A 1 90 ? -21.518 -7.811 15.169 1.00 95.50 90 GLY A C 1
ATOM 691 O O . GLY A 1 90 ? -22.427 -7.887 15.993 1.00 95.50 90 GLY A O 1
ATOM 692 N N . CYS A 1 91 ? -20.581 -6.856 15.220 1.00 95.00 91 CYS A N 1
ATOM 693 C CA . CYS A 1 91 ? -20.615 -5.723 16.146 1.00 95.00 91 CYS A CA 1
ATOM 694 C C . CYS A 1 91 ? -21.087 -4.420 15.461 1.00 95.00 91 CYS A C 1
ATOM 696 O O . CYS A 1 91 ? -20.469 -3.361 15.628 1.00 95.00 91 CYS A O 1
ATOM 698 N N . ASP A 1 92 ? -22.120 -4.528 14.624 1.00 94.06 92 ASP A N 1
ATOM 699 C CA . ASP A 1 92 ? -22.648 -3.509 13.706 1.00 94.06 92 ASP A CA 1
ATOM 700 C C . ASP A 1 92 ? -24.045 -2.981 14.081 1.00 94.06 92 ASP A C 1
ATOM 702 O O . ASP A 1 92 ? -24.635 -2.198 13.337 1.00 94.06 92 ASP A O 1
ATOM 706 N N . GLU A 1 93 ? -24.557 -3.375 15.247 1.00 93.06 93 GLU A N 1
ATOM 707 C CA . GLU A 1 93 ? -25.801 -2.850 15.811 1.00 93.06 93 GLU A CA 1
ATOM 708 C C . GLU A 1 93 ? -25.659 -1.369 16.227 1.00 93.06 93 GLU A C 1
ATOM 710 O O . GLU A 1 93 ? -24.555 -0.846 16.413 1.00 93.06 93 GLU A O 1
ATOM 715 N N . GLU A 1 94 ? -26.794 -0.683 16.397 1.00 92.62 94 GLU A N 1
ATOM 716 C CA . GLU A 1 94 ? -26.826 0.684 16.933 1.00 92.62 94 GLU A CA 1
ATOM 717 C C . GLU A 1 94 ? -26.118 0.734 18.295 1.00 92.62 94 GLU A C 1
ATOM 719 O O . GLU A 1 94 ? -26.266 -0.175 19.118 1.00 92.62 94 GLU A O 1
ATOM 724 N N . GLN A 1 95 ? -25.336 1.792 18.539 1.00 93.25 95 GLN A N 1
ATOM 725 C CA . GLN A 1 95 ? -24.579 1.975 19.779 1.00 93.25 95 GLN A CA 1
ATOM 726 C C . GLN A 1 95 ? -23.530 0.883 20.062 1.00 93.25 95 GLN A C 1
ATOM 728 O O . GLN A 1 95 ? -23.086 0.698 21.206 1.00 93.25 95 GLN A O 1
ATOM 733 N N . ASP A 1 96 ? -23.082 0.176 19.028 1.00 95.50 96 ASP A N 1
ATOM 734 C CA . ASP A 1 96 ? -22.049 -0.845 19.130 1.00 95.50 96 ASP A CA 1
ATOM 735 C C . ASP A 1 96 ? -20.665 -0.380 18.643 1.00 95.50 96 ASP A C 1
ATOM 737 O O . ASP A 1 96 ? -20.411 0.810 18.478 1.00 95.50 96 ASP A O 1
ATOM 741 N N . VAL A 1 97 ? -19.718 -1.307 18.463 1.00 95.81 97 VAL A N 1
ATOM 742 C CA . VAL A 1 97 ? -18.320 -1.018 18.127 1.00 95.81 97 VAL A CA 1
ATOM 743 C C . VAL A 1 97 ? -18.198 -0.262 16.805 1.00 95.81 97 VAL A C 1
ATOM 745 O O . VAL A 1 97 ? -17.433 0.697 16.753 1.00 95.81 97 VAL A O 1
ATOM 748 N N . VAL A 1 98 ? -18.923 -0.654 15.752 1.00 96.75 98 VAL A N 1
ATOM 749 C CA . VAL A 1 98 ? -18.878 0.043 14.449 1.00 96.75 98 VAL A CA 1
ATOM 750 C C . VAL A 1 98 ? -19.346 1.491 14.578 1.00 96.75 98 VAL A C 1
ATOM 752 O O . VAL A 1 98 ? -18.652 2.408 14.131 1.00 96.75 98 VAL A O 1
ATOM 755 N N . ASP A 1 99 ? -20.485 1.693 15.235 1.00 95.25 99 ASP A N 1
ATOM 756 C CA . ASP A 1 99 ? -21.068 3.010 15.473 1.00 95.25 99 ASP A CA 1
ATOM 757 C C . ASP A 1 99 ? -20.127 3.869 16.337 1.00 95.25 99 ASP A C 1
ATOM 759 O O . ASP A 1 99 ? -19.708 4.964 15.962 1.00 95.25 99 ASP A O 1
ATOM 763 N N . ARG A 1 100 ? -19.601 3.299 17.426 1.00 95.50 100 ARG A N 1
ATOM 764 C CA . ARG A 1 100 ? -18.659 3.980 18.325 1.00 95.50 100 ARG A CA 1
ATOM 765 C C . ARG A 1 100 ? -17.307 4.296 17.679 1.00 95.50 100 ARG A C 1
ATOM 767 O O . ARG A 1 100 ? -16.652 5.259 18.079 1.00 95.50 100 ARG A O 1
ATOM 774 N N . LEU A 1 101 ? -16.857 3.507 16.705 1.00 96.19 101 LEU A N 1
ATOM 775 C CA . LEU A 1 101 ? -15.665 3.808 15.902 1.00 96.19 101 LEU A CA 1
ATOM 776 C C . LEU A 1 101 ? -15.898 4.952 14.905 1.00 96.19 101 LEU A C 1
ATOM 778 O O . LEU A 1 101 ? -14.921 5.572 14.482 1.00 96.19 101 LEU A O 1
ATOM 782 N N . SER A 1 102 ? -17.155 5.223 14.554 1.00 94.50 102 SER A N 1
ATOM 783 C CA . SER A 1 102 ? -17.552 6.243 13.579 1.00 94.50 102 SER A CA 1
ATOM 784 C C . SER A 1 102 ? -17.922 7.567 14.254 1.00 94.50 102 SER A C 1
ATOM 786 O O . SER A 1 102 ? -17.481 8.627 13.814 1.00 94.50 102 SER A O 1
ATOM 788 N N . GLU A 1 103 ? -18.669 7.502 15.356 1.00 92.44 103 GLU A N 1
ATOM 789 C CA . GLU A 1 103 ? -19.294 8.663 16.006 1.00 92.44 103 GLU A CA 1
ATOM 790 C C . GLU A 1 103 ? -18.899 8.827 17.479 1.00 92.44 103 GLU A C 1
ATOM 792 O O . GLU A 1 103 ? -19.177 9.850 18.108 1.00 92.44 103 GLU A O 1
ATOM 797 N N . GLY A 1 104 ? -18.228 7.828 18.054 1.00 92.00 104 GLY A N 1
ATOM 798 C CA . GLY A 1 104 ? -17.834 7.852 19.454 1.00 92.00 104 GLY A CA 1
ATOM 799 C C . GLY A 1 104 ? -16.746 8.878 19.772 1.00 92.00 104 GLY A C 1
ATOM 800 O O . GLY A 1 104 ? -16.214 9.608 18.935 1.00 92.00 104 GLY A O 1
ATOM 801 N N . SER A 1 105 ? -16.354 8.923 21.046 1.00 93.12 105 SER A N 1
ATOM 802 C CA . SER A 1 105 ? -15.358 9.890 21.503 1.00 93.12 105 SER A CA 1
ATOM 803 C C . SER A 1 105 ? -14.005 9.732 20.795 1.00 93.12 105 SER A C 1
ATOM 805 O O . SER A 1 105 ? -13.265 8.774 21.048 1.00 93.12 105 SER A O 1
ATOM 807 N N . GLU A 1 106 ? -13.608 10.744 20.014 1.00 93.88 106 GLU A N 1
ATOM 808 C CA . GLU A 1 106 ? -12.295 10.773 19.352 1.00 93.88 106 GLU A CA 1
ATOM 809 C C . GLU A 1 106 ? -11.154 10.597 20.364 1.00 93.88 106 GLU A C 1
ATOM 811 O O . GLU A 1 106 ? -10.219 9.834 20.137 1.00 93.88 106 GLU A O 1
ATOM 816 N N . ARG A 1 107 ? -11.234 11.260 21.525 1.00 91.81 107 ARG A N 1
ATOM 817 C CA . ARG A 1 107 ? -10.171 11.243 22.544 1.00 91.81 107 ARG A CA 1
ATOM 818 C C . ARG A 1 107 ? -10.090 9.925 23.311 1.00 91.81 107 ARG A C 1
ATOM 820 O O . ARG A 1 107 ? -8.983 9.483 23.620 1.00 91.81 107 ARG A O 1
ATOM 827 N N . TYR A 1 108 ? -11.236 9.354 23.673 1.00 90.94 108 TYR A N 1
ATOM 828 C CA . TYR A 1 108 ? -11.308 8.237 24.619 1.00 90.94 108 TYR A CA 1
ATOM 829 C C . TYR A 1 108 ? -11.563 6.884 23.956 1.00 90.94 108 TYR A C 1
ATOM 831 O O . TYR A 1 108 ? -11.453 5.871 24.637 1.00 90.94 108 TYR A O 1
ATOM 839 N N . TYR A 1 109 ? -11.868 6.850 22.658 1.00 94.31 109 TYR A N 1
ATOM 840 C CA . TYR A 1 109 ? -12.215 5.618 21.957 1.00 94.31 109 TYR A CA 1
ATOM 841 C C . TYR A 1 109 ? -11.488 5.471 20.620 1.00 94.31 109 TYR A C 1
ATOM 843 O O . TYR A 1 109 ? -10.596 4.629 20.483 1.00 94.31 109 TYR A O 1
ATOM 851 N N . ILE A 1 110 ? -11.801 6.353 19.666 1.00 95.94 110 ILE A N 1
ATOM 852 C CA . ILE A 1 110 ? -11.354 6.230 18.274 1.00 95.94 110 ILE A CA 1
ATOM 853 C C . ILE A 1 110 ? -9.836 6.395 18.183 1.00 95.94 110 ILE A C 1
ATOM 855 O O . ILE A 1 110 ? -9.138 5.499 17.705 1.00 95.94 110 ILE A O 1
ATOM 859 N N . LYS A 1 111 ? -9.281 7.509 18.684 1.00 95.62 111 LYS A N 1
ATOM 860 C CA . LYS A 1 111 ? -7.840 7.782 18.589 1.00 95.62 111 LYS A CA 1
ATOM 861 C C . LYS A 1 111 ? -6.988 6.717 19.288 1.00 95.62 111 LYS A C 1
ATOM 863 O O . LYS A 1 111 ? -6.007 6.306 18.664 1.00 95.62 111 LYS A O 1
ATOM 868 N N . PRO A 1 112 ? -7.286 6.247 20.518 1.00 96.06 112 PRO A N 1
ATOM 869 C CA . PRO A 1 112 ? -6.523 5.164 21.141 1.00 96.06 112 PRO A CA 1
ATOM 870 C C . PRO A 1 112 ? -6.468 3.882 20.298 1.00 96.06 112 PRO A C 1
ATOM 872 O O . PRO A 1 112 ? -5.374 3.362 20.063 1.00 96.06 112 PRO A O 1
ATOM 875 N N . LEU A 1 113 ? -7.614 3.406 19.795 1.00 97.44 113 LEU A N 1
ATOM 876 C CA . LEU A 1 113 ? -7.691 2.196 18.968 1.00 97.44 113 LEU A CA 1
ATOM 877 C C . LEU A 1 113 ? -6.989 2.393 17.619 1.00 97.44 113 LEU A C 1
ATOM 879 O O . LEU A 1 113 ? -6.108 1.609 17.257 1.00 97.44 113 LEU A O 1
ATOM 883 N N . ARG A 1 114 ? -7.294 3.496 16.922 1.00 97.56 114 ARG A N 1
ATOM 884 C CA . ARG A 1 114 ? -6.661 3.869 15.649 1.00 97.56 114 ARG A CA 1
ATOM 885 C C . ARG A 1 114 ? -5.148 3.972 15.786 1.00 97.56 114 ARG A C 1
ATOM 887 O O . ARG A 1 114 ? -4.429 3.497 14.917 1.00 97.56 114 ARG A O 1
ATOM 894 N N . THR A 1 115 ? -4.651 4.581 16.863 1.00 95.81 115 THR A N 1
ATOM 895 C CA . THR A 1 115 ? -3.207 4.744 17.107 1.00 95.81 115 THR A CA 1
ATOM 896 C C . THR A 1 115 ? -2.531 3.401 17.358 1.00 95.81 115 THR A C 1
ATOM 898 O O . THR A 1 115 ? -1.440 3.173 16.839 1.00 95.81 115 THR A O 1
ATOM 901 N N . HIS A 1 116 ? -3.172 2.499 18.110 1.00 95.81 116 HIS A N 1
ATOM 902 C CA . HIS A 1 116 ? -2.636 1.160 18.346 1.00 95.81 116 HIS A CA 1
ATOM 903 C C . HIS A 1 116 ? -2.457 0.387 17.032 1.00 95.81 116 HIS A C 1
ATOM 905 O O . HIS A 1 116 ? -1.368 -0.118 16.757 1.00 95.81 116 HIS A O 1
ATOM 911 N N . VAL A 1 117 ? -3.500 0.338 16.197 1.00 96.81 117 VAL A N 1
ATOM 912 C CA . VAL A 1 117 ? -3.445 -0.349 14.897 1.00 96.81 117 VAL A CA 1
ATOM 913 C C . VAL A 1 117 ? -2.467 0.358 13.955 1.00 96.81 117 VAL A C 1
ATOM 915 O O . VAL A 1 117 ? -1.587 -0.292 13.402 1.00 96.81 117 VAL A O 1
ATOM 918 N N . PHE A 1 118 ? -2.513 1.691 13.860 1.00 96.00 118 PHE A N 1
ATOM 919 C CA . PHE A 1 118 ? -1.569 2.497 13.071 1.00 96.00 118 PHE A CA 1
ATOM 920 C C . PHE A 1 118 ? -0.101 2.160 13.369 1.00 96.00 118 PHE A C 1
ATOM 922 O O . PHE A 1 118 ? 0.689 2.002 12.443 1.00 96.00 118 PHE A O 1
ATOM 929 N N . GLN A 1 119 ? 0.280 2.022 14.644 1.00 94.56 119 GLN A N 1
ATOM 930 C CA . GLN A 1 119 ? 1.660 1.690 15.017 1.00 94.56 119 GLN A CA 1
ATOM 931 C C . GLN A 1 119 ? 2.081 0.319 14.476 1.00 94.56 119 GLN A C 1
ATOM 933 O O . GLN A 1 119 ? 3.198 0.172 13.979 1.00 94.56 119 GLN A O 1
ATOM 938 N N . ARG A 1 120 ? 1.183 -0.672 14.528 1.00 94.31 120 ARG A N 1
ATOM 939 C CA . ARG A 1 120 ? 1.420 -2.003 13.950 1.00 94.31 120 ARG A CA 1
ATOM 940 C C . ARG A 1 120 ? 1.550 -1.932 12.433 1.00 94.31 120 ARG A C 1
ATOM 942 O O . ARG A 1 120 ? 2.527 -2.443 11.896 1.00 94.31 120 ARG A O 1
ATOM 949 N N . LEU A 1 121 ? 0.654 -1.205 11.770 1.00 93.94 121 LEU A N 1
ATOM 950 C CA . LEU A 1 121 ? 0.702 -1.017 10.320 1.00 93.94 121 LEU A CA 1
ATOM 951 C C . LEU A 1 121 ? 1.954 -0.268 9.864 1.00 93.94 121 LEU A C 1
ATOM 953 O O . LEU A 1 121 ? 2.535 -0.612 8.841 1.00 93.94 121 LEU A O 1
ATOM 957 N N . SER A 1 122 ? 2.429 0.713 10.634 1.00 93.62 122 SER A N 1
ATOM 958 C CA . SER A 1 122 ? 3.685 1.401 10.331 1.00 93.62 122 SER A CA 1
ATOM 959 C C . SER A 1 122 ? 4.877 0.440 10.366 1.00 93.62 122 SER A C 1
ATOM 961 O O . SER A 1 122 ? 5.757 0.541 9.512 1.00 93.62 122 SER A O 1
ATOM 963 N N . LEU A 1 123 ? 4.912 -0.497 11.322 1.00 91.31 123 LEU A N 1
ATOM 964 C CA . LEU A 1 123 ? 5.951 -1.529 11.393 1.00 91.31 123 LEU A CA 1
ATOM 965 C C . LEU A 1 123 ? 5.830 -2.523 10.231 1.00 91.31 123 LEU A C 1
ATOM 967 O O . LEU A 1 123 ? 6.830 -2.790 9.564 1.00 91.31 123 LEU A O 1
ATOM 971 N N . ALA A 1 124 ? 4.621 -3.017 9.955 1.00 89.88 124 ALA A N 1
ATOM 972 C CA . ALA A 1 124 ? 4.357 -3.941 8.854 1.00 89.88 124 ALA A CA 1
ATOM 973 C C . ALA A 1 124 ? 4.733 -3.329 7.497 1.00 89.88 124 ALA A C 1
ATOM 975 O O . ALA A 1 124 ? 5.459 -3.945 6.720 1.00 89.88 124 ALA A O 1
ATOM 976 N N . ARG A 1 125 ? 4.351 -2.069 7.244 1.00 91.81 125 ARG A N 1
ATOM 977 C CA . ARG A 1 125 ? 4.763 -1.314 6.052 1.00 91.81 125 ARG A CA 1
ATOM 978 C C . ARG A 1 125 ? 6.282 -1.289 5.910 1.00 91.81 125 ARG A C 1
ATOM 980 O O . ARG A 1 125 ? 6.795 -1.613 4.844 1.00 91.81 125 ARG A O 1
ATOM 987 N N . THR A 1 126 ? 7.012 -0.926 6.966 1.00 89.81 126 THR A N 1
ATOM 988 C CA . THR A 1 126 ? 8.482 -0.892 6.922 1.00 89.81 126 THR A CA 1
ATOM 989 C C . THR A 1 126 ? 9.071 -2.269 6.618 1.00 89.81 126 THR A C 1
ATOM 991 O O . THR A 1 126 ? 10.032 -2.358 5.860 1.00 89.81 126 THR A O 1
ATOM 994 N N . GLN A 1 127 ? 8.490 -3.349 7.145 1.00 86.94 127 GLN A N 1
ATOM 995 C CA . GLN A 1 127 ? 8.935 -4.710 6.839 1.00 86.94 127 GLN A CA 1
ATOM 996 C C . GLN A 1 127 ? 8.665 -5.095 5.379 1.00 86.94 127 GLN A C 1
ATOM 998 O O . GLN A 1 127 ? 9.578 -5.562 4.701 1.00 86.94 127 GLN A O 1
ATOM 1003 N N . ILE A 1 128 ? 7.445 -4.876 4.878 1.00 85.44 128 ILE A N 1
ATOM 1004 C CA . ILE A 1 128 ? 7.045 -5.215 3.502 1.00 85.44 128 ILE A CA 1
ATOM 1005 C C . ILE A 1 128 ? 7.901 -4.438 2.497 1.00 85.44 128 ILE A C 1
ATOM 1007 O O . ILE A 1 128 ? 8.543 -5.028 1.627 1.00 85.44 128 ILE A O 1
ATOM 1011 N N . LEU A 1 129 ? 7.966 -3.114 2.647 1.00 90.19 129 LEU A N 1
ATOM 1012 C CA . LEU A 1 129 ? 8.701 -2.258 1.719 1.00 90.19 129 LEU A CA 1
ATOM 1013 C C . LEU A 1 129 ? 10.220 -2.394 1.887 1.00 90.19 129 LEU A C 1
ATOM 1015 O O . LEU A 1 129 ? 10.959 -2.322 0.907 1.00 90.19 129 LEU A O 1
ATOM 1019 N N . GLY A 1 130 ? 10.692 -2.657 3.109 1.00 88.56 130 GLY A N 1
ATOM 1020 C CA . GLY A 1 130 ? 12.101 -2.902 3.414 1.00 88.56 130 GLY A CA 1
ATOM 1021 C C . GLY A 1 130 ? 12.659 -4.159 2.742 1.00 88.56 130 GLY A C 1
ATOM 1022 O O . GLY A 1 130 ? 13.819 -4.162 2.328 1.00 88.56 130 GLY A O 1
ATOM 1023 N N . ARG A 1 131 ? 11.840 -5.205 2.550 1.00 88.38 131 ARG A N 1
ATOM 1024 C CA . ARG A 1 131 ? 12.223 -6.394 1.760 1.00 88.38 131 ARG A CA 1
ATOM 1025 C C . ARG A 1 131 ? 12.554 -6.021 0.319 1.00 88.38 131 ARG A C 1
ATOM 1027 O O . ARG A 1 131 ? 13.620 -6.378 -0.170 1.00 88.38 131 ARG A O 1
ATOM 1034 N N . ILE A 1 132 ? 11.683 -5.248 -0.333 1.00 90.06 132 ILE A N 1
ATOM 1035 C CA . ILE A 1 132 ? 11.948 -4.733 -1.684 1.00 90.06 132 ILE A CA 1
ATOM 1036 C C . ILE A 1 132 ? 13.193 -3.845 -1.656 1.00 90.06 132 ILE A C 1
ATOM 1038 O O . ILE A 1 132 ? 14.096 -4.034 -2.464 1.00 90.06 132 ILE A O 1
ATOM 1042 N N . ALA A 1 133 ? 13.284 -2.914 -0.706 1.00 89.81 133 ALA A N 1
ATOM 1043 C CA . ALA A 1 133 ? 14.376 -1.950 -0.675 1.00 89.81 133 ALA A CA 1
ATOM 1044 C C . ALA A 1 133 ? 15.766 -2.567 -0.480 1.00 89.81 133 ALA A C 1
ATOM 1046 O O . ALA A 1 133 ? 16.736 -2.085 -1.059 1.00 89.81 133 ALA A O 1
ATOM 1047 N N . SER A 1 134 ? 15.856 -3.644 0.297 1.00 87.88 134 SER A N 1
ATOM 1048 C CA . SER A 1 134 ? 17.107 -4.364 0.548 1.00 87.88 134 SER A CA 1
ATOM 1049 C C . SER A 1 134 ? 17.481 -5.323 -0.585 1.00 87.88 134 SER A C 1
ATOM 1051 O O . SER A 1 134 ? 18.648 -5.381 -0.975 1.00 87.88 134 SER A O 1
ATOM 1053 N N . ALA A 1 135 ? 16.511 -6.054 -1.139 1.00 88.50 135 ALA A N 1
ATOM 1054 C CA . ALA A 1 135 ? 16.782 -7.112 -2.110 1.00 88.50 135 ALA A CA 1
ATOM 1055 C C . ALA A 1 135 ? 16.727 -6.652 -3.574 1.00 88.50 135 ALA A C 1
ATOM 1057 O O . ALA A 1 135 ? 17.294 -7.327 -4.429 1.00 88.50 135 ALA A O 1
ATOM 1058 N N . LEU A 1 136 ? 16.112 -5.505 -3.887 1.00 88.94 136 LEU A N 1
ATOM 1059 C CA . LEU A 1 136 ? 16.049 -4.985 -5.257 1.00 88.94 136 LEU A CA 1
ATOM 1060 C C . LEU A 1 136 ? 17.421 -4.524 -5.797 1.00 88.94 136 LEU A C 1
ATOM 1062 O O . LEU A 1 136 ? 17.782 -4.951 -6.894 1.00 88.94 136 LEU A O 1
ATOM 1066 N N . PRO A 1 137 ? 18.233 -3.721 -5.072 1.00 88.12 137 PRO A N 1
ATOM 1067 C CA . PRO A 1 137 ? 19.512 -3.224 -5.585 1.00 88.12 137 PRO A CA 1
ATOM 1068 C C . PRO A 1 137 ? 20.509 -4.278 -6.101 1.00 88.12 137 PRO A C 1
ATOM 1070 O O . PRO A 1 137 ? 21.218 -3.958 -7.050 1.00 88.12 137 PRO A O 1
ATOM 1073 N N . PRO A 1 138 ? 20.669 -5.473 -5.491 1.00 84.56 138 PRO A N 1
ATOM 1074 C CA . PRO A 1 138 ? 21.577 -6.493 -6.020 1.00 84.56 138 PRO A CA 1
ATOM 1075 C C . PRO A 1 138 ? 21.025 -7.266 -7.227 1.00 84.56 138 PRO A C 1
ATOM 1077 O O . PRO A 1 138 ? 21.820 -7.849 -7.957 1.00 84.56 138 PRO A O 1
ATOM 1080 N N . VAL A 1 139 ? 19.703 -7.300 -7.443 1.00 84.31 139 VAL A N 1
ATOM 1081 C CA . VAL A 1 139 ? 19.100 -8.097 -8.533 1.00 84.31 139 VAL A CA 1
ATOM 1082 C C . VAL A 1 139 ? 18.795 -7.283 -9.784 1.00 84.31 139 VAL A C 1
ATOM 1084 O O . VAL A 1 139 ? 18.711 -7.843 -10.877 1.00 84.31 139 VAL A O 1
ATOM 1087 N N . ILE A 1 140 ? 18.623 -5.967 -9.650 1.00 81.69 140 ILE A N 1
ATOM 1088 C CA . ILE A 1 140 ? 18.449 -5.100 -10.812 1.00 81.69 140 ILE A CA 1
ATOM 1089 C C . ILE A 1 140 ? 19.801 -4.926 -11.503 1.00 81.69 140 ILE A C 1
ATOM 1091 O O . ILE A 1 140 ? 20.805 -4.612 -10.867 1.00 81.69 140 ILE A O 1
ATOM 1095 N N . LYS A 1 141 ? 19.836 -5.110 -12.825 1.00 80.38 141 LYS A N 1
AT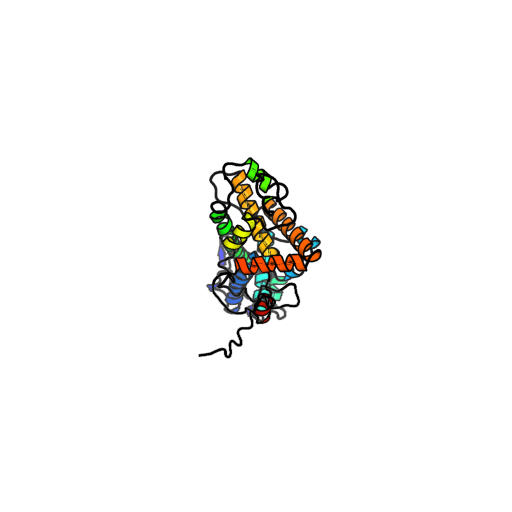OM 1096 C CA . LYS A 1 141 ? 21.038 -4.944 -13.664 1.00 80.38 141 LYS A CA 1
ATOM 1097 C C . LYS A 1 141 ? 21.376 -3.461 -13.893 1.00 80.38 141 LYS A C 1
ATOM 1099 O O . LYS A 1 141 ? 21.614 -3.035 -15.018 1.00 80.38 141 LYS A O 1
ATOM 1104 N N . VAL A 1 142 ? 21.329 -2.664 -12.829 1.00 81.69 142 VAL A N 1
ATOM 1105 C CA . VAL A 1 142 ? 21.620 -1.228 -12.825 1.00 81.69 142 VAL A CA 1
ATOM 1106 C C . VAL A 1 142 ? 22.965 -1.032 -12.140 1.00 81.69 142 VAL A C 1
ATOM 1108 O O . VAL A 1 142 ? 23.124 -1.392 -10.972 1.00 81.69 142 VAL A O 1
ATOM 1111 N N . ASP A 1 143 ? 23.937 -0.457 -12.850 1.00 84.38 143 ASP A N 1
ATOM 1112 C CA . ASP A 1 143 ? 25.196 -0.063 -12.222 1.00 84.38 143 ASP A CA 1
ATOM 1113 C C . ASP A 1 143 ? 24.927 1.079 -11.232 1.00 84.38 143 ASP A C 1
ATOM 1115 O O . ASP A 1 143 ? 24.557 2.188 -11.613 1.00 84.38 143 ASP A O 1
ATOM 1119 N N . LYS A 1 144 ? 25.131 0.808 -9.939 1.00 83.62 144 LYS A N 1
ATOM 1120 C CA . LYS A 1 144 ? 24.913 1.773 -8.851 1.00 83.62 144 LYS A CA 1
ATOM 1121 C C . LYS A 1 144 ? 25.830 2.998 -8.954 1.00 83.62 144 LYS A C 1
ATOM 1123 O O . LYS A 1 144 ? 25.550 4.027 -8.338 1.00 83.62 144 LYS A O 1
ATOM 1128 N N . LYS A 1 145 ? 26.936 2.888 -9.700 1.00 85.25 145 LYS A N 1
ATOM 1129 C CA . LYS A 1 145 ? 27.861 3.994 -9.975 1.00 85.25 145 LYS A CA 1
ATOM 1130 C C . LYS A 1 145 ? 27.393 4.865 -11.138 1.00 85.25 145 LYS A C 1
ATOM 1132 O O . LYS A 1 145 ? 27.789 6.027 -11.207 1.00 85.25 145 LYS A O 1
ATOM 1137 N N . ASP A 1 146 ? 26.523 4.354 -12.007 1.00 89.50 146 ASP A N 1
ATOM 1138 C CA . ASP A 1 146 ? 25.972 5.104 -13.133 1.00 89.50 146 ASP A CA 1
ATOM 1139 C C . ASP A 1 146 ? 24.787 5.974 -12.687 1.00 89.50 146 ASP A C 1
ATOM 1141 O O . ASP A 1 146 ? 23.609 5.708 -12.942 1.00 89.50 146 ASP A O 1
ATOM 1145 N N . LYS A 1 147 ? 25.118 7.060 -11.983 1.00 90.75 147 LYS A N 1
ATOM 1146 C CA . LYS A 1 147 ? 24.141 8.043 -11.496 1.00 90.75 147 LYS A CA 1
ATOM 1147 C C . LYS A 1 147 ? 23.361 8.703 -12.637 1.00 90.75 147 LYS A C 1
ATOM 1149 O O . LYS A 1 147 ? 22.214 9.098 -12.435 1.00 90.75 147 LYS A O 1
ATOM 1154 N N . VAL A 1 148 ? 23.952 8.796 -13.830 1.00 91.81 148 VAL A N 1
ATOM 1155 C CA . VAL A 1 148 ? 23.295 9.355 -15.019 1.00 91.81 148 VAL A CA 1
ATOM 1156 C C . VAL A 1 148 ? 22.165 8.434 -15.464 1.00 91.81 148 VAL A C 1
ATOM 1158 O O . VAL A 1 148 ? 21.033 8.890 -15.632 1.00 91.81 148 VAL A O 1
ATOM 1161 N N . PHE A 1 149 ? 22.432 7.132 -15.578 1.00 92.00 149 PHE A N 1
ATOM 1162 C CA . PHE A 1 149 ? 21.408 6.157 -15.937 1.00 92.00 149 PHE A CA 1
ATOM 1163 C C . PHE A 1 149 ? 20.320 6.025 -14.862 1.00 92.00 149 PHE A C 1
ATOM 1165 O O . PHE A 1 149 ? 19.136 5.971 -15.190 1.00 92.00 149 PHE A O 1
ATOM 1172 N N . ILE A 1 150 ? 20.676 6.065 -13.574 1.00 92.38 150 ILE A N 1
ATOM 1173 C CA . ILE A 1 150 ? 19.679 6.075 -12.488 1.00 92.38 150 ILE A CA 1
ATOM 1174 C C . ILE A 1 150 ? 18.782 7.322 -12.577 1.00 92.38 150 ILE A C 1
ATOM 1176 O O . ILE A 1 150 ? 17.559 7.218 -12.455 1.00 92.38 150 ILE A O 1
ATOM 1180 N N . GLY A 1 151 ? 19.357 8.498 -12.849 1.00 92.88 151 GLY A N 1
ATOM 1181 C CA . GLY A 1 151 ? 18.590 9.721 -13.092 1.00 92.88 151 GLY A CA 1
ATOM 1182 C C . GLY A 1 151 ? 17.653 9.604 -14.301 1.00 92.88 151 GLY A C 1
ATOM 1183 O O . GLY A 1 151 ? 16.503 10.054 -14.249 1.00 92.88 151 GLY A O 1
ATOM 1184 N N . LEU A 1 152 ? 18.098 8.935 -15.369 1.00 93.94 152 LEU A N 1
ATOM 1185 C CA . LEU A 1 152 ? 17.270 8.651 -16.540 1.00 93.94 152 LEU A CA 1
ATOM 1186 C C . LEU A 1 152 ? 16.087 7.733 -16.195 1.00 93.94 152 LEU A C 1
ATOM 1188 O O . LEU A 1 152 ? 14.961 8.020 -16.595 1.00 93.94 152 LEU A O 1
ATOM 1192 N N . 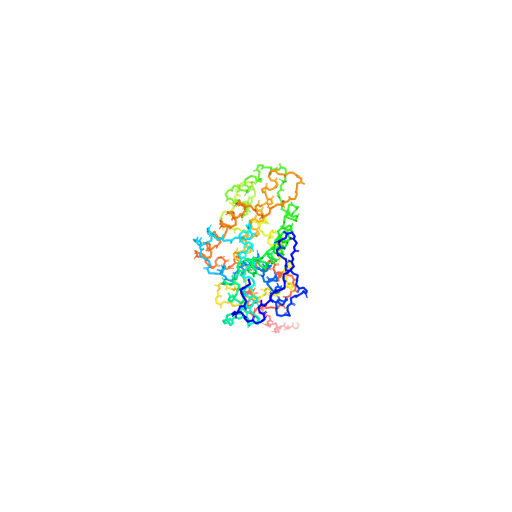LEU A 1 153 ? 16.317 6.677 -15.410 1.00 94.31 153 LEU A N 1
ATOM 1193 C CA . LEU A 1 153 ? 15.267 5.772 -14.934 1.00 94.31 153 LEU A CA 1
ATOM 1194 C C . LEU A 1 153 ? 14.190 6.520 -14.130 1.00 94.31 153 LEU A C 1
ATOM 1196 O O . LEU A 1 153 ? 12.998 6.273 -14.311 1.00 94.31 153 LEU A O 1
ATOM 1200 N N . LEU A 1 154 ? 14.581 7.463 -13.271 1.00 94.12 154 LEU A N 1
ATOM 1201 C CA . LEU A 1 154 ? 13.638 8.265 -12.481 1.00 94.12 154 LEU A CA 1
ATOM 1202 C C . LEU A 1 154 ? 12.877 9.296 -13.329 1.00 94.12 154 LEU A C 1
ATOM 1204 O O . LEU A 1 154 ? 11.709 9.592 -13.058 1.00 94.12 154 LEU A O 1
ATOM 1208 N N . THR A 1 155 ? 13.500 9.812 -14.389 1.00 93.12 155 THR A N 1
ATOM 1209 C CA . THR A 1 155 ? 12.899 10.819 -15.270 1.00 93.12 155 THR A CA 1
ATOM 1210 C C . THR A 1 155 ? 11.629 10.280 -15.923 1.00 93.12 155 THR A C 1
ATOM 1212 O O . THR A 1 155 ? 11.642 9.236 -16.574 1.00 93.12 155 THR A O 1
ATOM 1215 N N . LYS A 1 156 ? 10.509 10.997 -15.746 1.00 90.19 156 LYS A N 1
ATOM 1216 C CA . LYS A 1 156 ? 9.173 10.620 -16.256 1.00 90.19 156 LYS A CA 1
ATOM 1217 C C . LYS A 1 156 ? 8.735 9.195 -15.867 1.00 90.19 156 LYS A C 1
ATOM 1219 O O . LYS A 1 156 ? 7.880 8.615 -16.532 1.00 90.19 156 LYS A O 1
ATOM 1224 N N . SER A 1 157 ? 9.282 8.650 -14.777 1.00 93.69 157 SER A N 1
ATOM 1225 C CA . SER A 1 157 ? 9.071 7.261 -14.351 1.00 93.69 157 SER A CA 1
ATOM 1226 C C . SER A 1 157 ? 9.534 6.213 -15.375 1.00 93.69 157 SER A C 1
ATOM 1228 O O . SER A 1 157 ? 8.916 5.156 -15.476 1.00 93.69 157 SER A O 1
ATOM 1230 N N . SER A 1 158 ? 10.599 6.475 -16.140 1.00 95.56 158 SER A N 1
ATOM 1231 C CA . SER A 1 158 ? 11.091 5.558 -17.187 1.00 95.56 158 SER A CA 1
ATOM 1232 C C . SER A 1 158 ? 11.399 4.145 -16.671 1.00 95.56 158 SER A C 1
ATOM 1234 O O . SER A 1 158 ? 11.258 3.174 -17.407 1.00 95.56 158 SER A O 1
ATOM 1236 N N . TYR A 1 159 ? 11.718 4.011 -15.383 1.00 95.56 159 TYR A N 1
ATOM 1237 C CA . TYR A 1 159 ? 11.972 2.747 -14.697 1.00 95.56 159 TYR A CA 1
ATOM 1238 C C . TYR A 1 159 ? 10.823 1.732 -14.755 1.00 95.56 159 TYR A C 1
ATOM 1240 O O . TYR A 1 159 ? 11.065 0.557 -14.492 1.00 95.56 159 TYR A O 1
ATOM 1248 N N . ILE A 1 160 ? 9.590 2.139 -15.085 1.00 96.94 160 ILE A N 1
ATOM 1249 C CA . ILE A 1 160 ? 8.467 1.202 -15.260 1.00 96.94 160 ILE A CA 1
ATOM 1250 C C . ILE A 1 160 ? 8.475 0.521 -16.634 1.00 96.94 160 ILE A C 1
ATOM 1252 O O . ILE A 1 160 ? 7.774 -0.469 -16.826 1.00 96.94 160 ILE A O 1
ATOM 1256 N N . PHE A 1 161 ? 9.238 1.038 -17.596 1.00 95.94 161 PHE A N 1
ATOM 1257 C CA . PHE A 1 161 ? 9.288 0.533 -18.965 1.00 95.94 161 PHE A CA 1
ATOM 1258 C C . PHE A 1 161 ? 10.554 -0.299 -19.191 1.00 95.94 161 PHE A C 1
ATOM 1260 O O . PHE A 1 161 ? 11.618 0.042 -18.670 1.00 95.94 161 PHE A O 1
ATOM 1267 N N . PRO A 1 162 ? 10.483 -1.389 -19.970 1.00 94.19 162 PRO A N 1
ATOM 1268 C CA . PRO A 1 162 ? 11.671 -2.149 -20.316 1.00 94.19 162 PRO A CA 1
ATOM 1269 C C . PRO A 1 162 ? 12.566 -1.344 -21.265 1.00 94.19 162 PRO A C 1
ATOM 1271 O O . PRO A 1 162 ? 12.089 -0.578 -22.112 1.00 94.19 162 PRO A O 1
ATOM 1274 N N . LEU A 1 163 ? 13.875 -1.537 -21.125 1.00 91.94 163 LEU A N 1
ATOM 1275 C CA . LEU A 1 163 ? 14.873 -0.956 -22.015 1.00 91.94 163 LEU A CA 1
ATOM 1276 C C . LEU A 1 163 ? 14.788 -1.634 -23.389 1.00 91.94 163 LEU A C 1
ATOM 1278 O O . LEU A 1 163 ? 14.597 -2.847 -23.485 1.00 91.94 163 LEU A O 1
ATOM 1282 N N . LYS A 1 164 ? 14.916 -0.857 -24.464 1.00 92.62 164 LYS A N 1
ATOM 1283 C CA . LYS A 1 164 ? 14.995 -1.398 -25.819 1.00 92.62 164 LYS A CA 1
ATOM 1284 C C . LYS A 1 164 ? 16.314 -2.152 -25.972 1.00 92.62 164 LYS A C 1
ATOM 1286 O O . LYS A 1 164 ? 17.368 -1.643 -25.598 1.00 92.62 164 LYS A O 1
ATOM 1291 N N . GLU A 1 165 ? 16.250 -3.340 -26.562 1.00 88.88 165 GLU A N 1
ATOM 1292 C CA . GLU A 1 165 ? 17.428 -4.166 -26.820 1.00 88.88 165 GLU A CA 1
ATOM 1293 C C . GLU A 1 165 ? 18.520 -3.380 -27.565 1.00 88.88 165 GLU A C 1
ATOM 1295 O O . GLU A 1 165 ? 18.240 -2.625 -28.501 1.00 88.88 165 GLU A O 1
ATOM 1300 N N . GLY A 1 166 ? 19.762 -3.507 -27.090 1.00 86.19 166 GLY A N 1
ATOM 1301 C CA . GLY A 1 166 ? 20.924 -2.798 -27.633 1.00 86.19 166 GLY A CA 1
ATOM 1302 C C . GLY A 1 166 ? 20.975 -1.289 -27.352 1.00 86.19 166 GLY A C 1
ATOM 1303 O O . GLY A 1 166 ? 21.911 -0.627 -27.794 1.00 86.19 166 GLY A O 1
ATOM 1304 N N . SER A 1 167 ? 20.008 -0.718 -26.627 1.00 87.75 167 SER A N 1
ATOM 1305 C CA . SER A 1 167 ? 20.014 0.694 -26.228 1.00 87.75 167 SER A CA 1
ATOM 1306 C C . SER A 1 167 ? 20.396 0.862 -24.758 1.00 87.75 167 SER A C 1
ATOM 1308 O O . SER A 1 167 ? 20.181 -0.033 -23.949 1.00 87.75 167 SER A O 1
ATOM 1310 N N . LYS A 1 168 ? 20.955 2.029 -24.414 1.00 82.75 168 LYS A N 1
ATOM 1311 C CA . LYS A 1 168 ? 21.246 2.437 -23.030 1.00 82.75 168 LYS A CA 1
ATOM 1312 C C . LYS A 1 168 ? 20.220 3.419 -22.461 1.00 82.75 168 LYS A C 1
ATOM 1314 O O . LYS A 1 168 ? 20.216 3.655 -21.262 1.00 82.75 168 LYS A O 1
ATOM 1319 N N . ASP A 1 169 ? 19.368 3.996 -23.305 1.00 86.19 169 ASP A N 1
ATOM 1320 C CA . ASP A 1 169 ? 18.545 5.156 -22.953 1.00 86.19 169 ASP A CA 1
ATOM 1321 C C . ASP A 1 169 ? 17.148 5.181 -23.599 1.00 86.19 169 ASP A C 1
ATOM 1323 O O . ASP A 1 169 ? 16.344 6.067 -23.305 1.00 86.19 169 ASP A O 1
ATOM 1327 N N . LYS A 1 170 ? 16.824 4.217 -24.470 1.00 91.31 170 LYS A N 1
ATOM 1328 C CA . LYS A 1 170 ? 15.515 4.130 -25.130 1.00 91.31 170 LYS A CA 1
ATOM 1329 C C . LYS A 1 170 ? 14.645 3.088 -24.452 1.00 91.31 170 LYS A C 1
ATOM 1331 O O . LYS A 1 170 ? 15.006 1.917 -24.390 1.00 91.31 170 LYS A O 1
ATOM 1336 N N . PHE A 1 171 ? 13.458 3.505 -24.032 1.00 94.06 171 PHE A N 1
ATOM 1337 C CA . PHE A 1 171 ? 12.483 2.657 -23.353 1.00 94.06 171 PHE A CA 1
ATOM 1338 C C . PHE A 1 171 ? 11.328 2.271 -24.279 1.00 94.06 171 PHE A C 1
ATOM 1340 O O . PHE A 1 171 ? 10.916 3.036 -25.156 1.00 94.06 171 PHE A O 1
ATOM 1347 N N . VAL A 1 172 ? 10.788 1.068 -24.087 1.00 94.38 172 VAL A N 1
ATOM 1348 C CA . VAL A 1 172 ? 9.623 0.577 -24.830 1.00 94.38 172 VAL A CA 1
ATOM 1349 C C . VAL A 1 172 ? 8.349 1.064 -24.136 1.00 94.38 172 VAL A C 1
ATOM 1351 O O . VAL A 1 172 ? 7.760 0.376 -23.303 1.00 94.38 172 VAL A O 1
ATOM 1354 N N . ASN A 1 173 ? 7.904 2.268 -24.502 1.00 90.88 173 ASN A N 1
ATOM 1355 C CA . ASN A 1 173 ? 6.779 2.957 -23.851 1.00 90.88 173 ASN A CA 1
ATOM 1356 C C . ASN A 1 173 ? 5.411 2.261 -24.016 1.00 90.88 173 ASN A C 1
ATOM 1358 O O . ASN A 1 173 ? 4.448 2.635 -23.356 1.00 90.88 173 ASN A O 1
ATOM 1362 N N . THR A 1 174 ? 5.310 1.241 -24.872 1.00 90.94 174 THR A N 1
ATOM 1363 C CA . THR A 1 174 ? 4.102 0.414 -25.035 1.00 90.94 174 THR A CA 1
ATOM 1364 C C . THR A 1 174 ? 3.994 -0.714 -24.005 1.00 90.94 174 THR A C 1
ATOM 1366 O O . THR A 1 174 ? 2.960 -1.369 -23.927 1.00 90.94 174 THR A O 1
ATOM 1369 N N . LYS A 1 175 ? 5.043 -0.948 -23.204 1.00 92.75 175 LYS A N 1
ATOM 1370 C CA . LYS A 1 175 ? 5.121 -2.022 -22.203 1.00 92.75 175 LYS A CA 1
ATOM 1371 C C . LYS A 1 175 ? 5.260 -1.455 -20.785 1.00 92.75 175 LYS A C 1
ATOM 1373 O O . LYS A 1 175 ? 6.226 -1.735 -20.078 1.00 92.75 175 LYS A O 1
ATOM 1378 N N . ALA A 1 176 ? 4.313 -0.609 -20.383 1.00 94.19 176 ALA A N 1
ATOM 1379 C CA . ALA A 1 176 ? 4.290 -0.028 -19.040 1.00 94.19 176 ALA A CA 1
ATOM 1380 C C . ALA A 1 176 ? 4.254 -1.116 -17.952 1.00 94.19 176 ALA A C 1
ATOM 1382 O O . ALA A 1 176 ? 3.551 -2.114 -18.094 1.00 94.19 176 ALA A O 1
ATOM 1383 N N . TYR A 1 177 ? 4.999 -0.898 -16.866 1.00 96.75 177 TYR A N 1
ATOM 1384 C CA . TYR A 1 177 ? 5.125 -1.796 -15.710 1.00 96.75 177 TYR A CA 1
ATOM 1385 C C . TYR A 1 177 ? 5.687 -3.198 -16.023 1.00 96.75 177 TYR A C 1
ATOM 1387 O O . TYR A 1 177 ? 5.562 -4.115 -15.212 1.00 96.75 177 TYR A O 1
ATOM 1395 N N . GLN A 1 178 ? 6.325 -3.378 -17.183 1.00 94.44 178 GLN A N 1
ATOM 1396 C CA . GLN A 1 178 ? 6.953 -4.645 -17.585 1.00 94.44 178 GLN A CA 1
ATOM 1397 C C . GLN A 1 178 ? 8.483 -4.615 -17.493 1.00 94.44 178 GLN A C 1
ATOM 1399 O O . GLN A 1 178 ? 9.128 -5.550 -17.962 1.00 94.44 178 GLN A O 1
ATOM 1404 N N . SER A 1 179 ? 9.082 -3.570 -16.917 1.00 94.00 179 SER A N 1
ATOM 1405 C CA . SER A 1 179 ? 10.527 -3.548 -16.679 1.00 94.00 179 SER A CA 1
ATOM 1406 C C . SER A 1 179 ? 10.959 -4.618 -15.672 1.00 94.00 179 SER A C 1
ATOM 1408 O O . SER A 1 179 ? 10.207 -4.969 -14.758 1.00 94.00 179 SER A O 1
ATOM 1410 N N . ASP A 1 180 ? 12.208 -5.074 -15.785 1.00 91.75 180 ASP A N 1
ATOM 1411 C CA . ASP A 1 180 ? 12.818 -5.997 -14.818 1.00 91.75 180 ASP A CA 1
ATOM 1412 C C . ASP A 1 180 ? 12.746 -5.452 -13.386 1.00 91.75 180 ASP A C 1
ATOM 1414 O O . ASP A 1 180 ? 12.536 -6.208 -12.443 1.00 91.75 180 ASP A O 1
ATOM 1418 N N . ILE A 1 181 ? 12.867 -4.130 -13.223 1.00 94.38 181 ILE A N 1
ATOM 1419 C CA . ILE A 1 181 ? 12.770 -3.457 -11.925 1.00 94.38 181 ILE A CA 1
ATOM 1420 C C . ILE A 1 181 ? 11.399 -3.731 -11.295 1.00 94.38 181 ILE A C 1
ATOM 1422 O O . ILE A 1 181 ? 11.338 -4.198 -10.162 1.00 94.38 181 ILE A O 1
ATOM 1426 N N . ILE A 1 182 ? 10.306 -3.506 -12.033 1.00 95.31 182 ILE A N 1
ATOM 1427 C CA . ILE A 1 182 ? 8.948 -3.722 -11.516 1.00 95.31 182 ILE A CA 1
ATOM 1428 C C . ILE A 1 182 ? 8.673 -5.205 -11.270 1.00 95.31 182 ILE A C 1
ATOM 1430 O O . ILE A 1 182 ? 8.160 -5.560 -10.208 1.00 95.31 182 ILE A O 1
ATOM 1434 N N . GLN A 1 183 ? 9.048 -6.077 -12.208 1.00 92.44 183 GLN A N 1
ATOM 1435 C CA . GLN A 1 183 ? 8.834 -7.518 -12.060 1.00 92.44 183 GLN A CA 1
ATOM 1436 C C . GLN A 1 183 ? 9.571 -8.077 -10.835 1.00 92.44 183 GLN A C 1
ATOM 1438 O O . GLN A 1 183 ? 9.003 -8.858 -10.070 1.00 92.44 183 GLN A O 1
ATOM 1443 N N . MET A 1 184 ? 10.818 -7.651 -10.610 1.00 91.69 184 MET A N 1
ATOM 1444 C CA . MET A 1 184 ? 11.584 -8.056 -9.431 1.00 91.69 184 MET A CA 1
ATOM 1445 C C . MET A 1 184 ? 11.007 -7.462 -8.147 1.00 91.69 184 MET A C 1
ATOM 1447 O O . MET A 1 184 ? 10.907 -8.180 -7.157 1.00 91.69 184 MET A O 1
ATOM 1451 N N . SER A 1 185 ? 10.566 -6.199 -8.149 1.00 93.31 185 SER A N 1
ATOM 1452 C CA . SER A 1 185 ? 9.895 -5.601 -6.987 1.00 93.31 185 SER A CA 1
ATOM 1453 C C . SER A 1 185 ? 8.637 -6.368 -6.585 1.00 93.31 185 SER A C 1
ATOM 1455 O O . SER A 1 185 ? 8.445 -6.635 -5.400 1.00 93.31 185 SER A O 1
ATOM 1457 N N . LEU A 1 186 ? 7.818 -6.772 -7.559 1.00 91.69 186 LEU A N 1
ATOM 1458 C CA . LEU A 1 186 ? 6.623 -7.581 -7.327 1.00 91.69 186 LEU A CA 1
ATOM 1459 C C . LEU A 1 186 ? 6.975 -8.962 -6.750 1.00 91.69 186 LEU A C 1
ATOM 1461 O O . LEU A 1 186 ? 6.427 -9.350 -5.719 1.00 91.69 186 LEU A O 1
ATOM 1465 N N . LYS A 1 187 ? 7.932 -9.679 -7.357 1.00 89.00 187 LYS A N 1
ATOM 1466 C CA . LYS A 1 187 ? 8.388 -10.993 -6.865 1.00 89.00 187 LYS A CA 1
ATOM 1467 C C . LYS A 1 187 ? 8.957 -10.923 -5.450 1.00 89.00 187 LYS A C 1
ATOM 1469 O O . LYS A 1 187 ? 8.575 -11.715 -4.596 1.00 89.00 187 LYS A O 1
ATOM 1474 N N . ILE A 1 188 ? 9.860 -9.979 -5.193 1.00 88.69 188 ILE A N 1
ATOM 1475 C CA . ILE A 1 188 ? 10.532 -9.827 -3.896 1.00 88.69 188 ILE A CA 1
ATOM 1476 C C . ILE A 1 188 ? 9.537 -9.423 -2.811 1.00 88.69 188 ILE A C 1
ATOM 1478 O O . ILE A 1 188 ? 9.558 -9.978 -1.713 1.00 88.69 188 ILE A O 1
ATOM 1482 N N . GLY A 1 189 ? 8.696 -8.427 -3.098 1.00 84.75 189 GLY A N 1
ATOM 1483 C CA . GLY A 1 189 ? 7.779 -7.872 -2.109 1.00 84.75 189 GLY A CA 1
ATOM 1484 C C . GLY A 1 189 ? 6.704 -8.863 -1.697 1.00 84.75 189 GLY A C 1
ATOM 1485 O O . GLY A 1 189 ? 6.304 -8.891 -0.532 1.00 84.75 189 GLY A O 1
ATOM 1486 N N . PHE A 1 190 ? 6.253 -9.680 -2.650 1.00 84.50 190 PHE A N 1
ATOM 1487 C CA . PHE A 1 190 ? 4.966 -10.343 -2.531 1.00 84.50 190 PHE A CA 1
ATOM 1488 C C . PHE A 1 190 ? 4.957 -11.828 -2.898 1.00 84.50 190 PHE A C 1
ATOM 1490 O O . PHE A 1 190 ? 3.938 -12.485 -2.709 1.00 84.50 190 PHE A O 1
ATOM 1497 N N . GLY A 1 191 ? 6.075 -12.386 -3.369 1.00 74.81 191 GLY A N 1
ATOM 1498 C CA . GLY A 1 191 ? 6.142 -13.788 -3.783 1.00 74.81 191 GLY A CA 1
ATOM 1499 C C . GLY A 1 191 ? 5.937 -14.800 -2.652 1.00 74.81 191 GLY A C 1
ATOM 1500 O O . GLY A 1 191 ? 5.553 -15.937 -2.894 1.00 74.81 191 GLY A O 1
ATOM 1501 N N . SER A 1 192 ? 6.148 -14.389 -1.400 1.00 66.62 192 SER A N 1
ATOM 1502 C CA . SER A 1 192 ? 5.913 -15.216 -0.209 1.00 66.62 192 SER A CA 1
ATOM 1503 C C . SER A 1 192 ? 4.520 -15.048 0.400 1.00 66.62 192 SER A C 1
ATOM 1505 O O . SER A 1 192 ? 4.222 -15.656 1.426 1.00 66.62 192 SER A O 1
ATOM 1507 N N . LEU A 1 193 ? 3.641 -14.258 -0.223 1.00 64.62 193 LEU A N 1
ATOM 1508 C CA . LEU A 1 193 ? 2.267 -14.065 0.243 1.00 64.62 193 LEU A CA 1
ATOM 1509 C C . LEU A 1 193 ? 1.349 -15.279 -0.038 1.00 64.62 193 LEU A C 1
ATOM 1511 O O . LEU A 1 193 ? 0.131 -15.176 0.047 1.00 64.62 193 LEU A O 1
ATOM 1515 N N . THR A 1 194 ? 1.913 -16.452 -0.335 1.00 52.69 194 THR A N 1
ATOM 1516 C CA . THR A 1 194 ? 1.193 -17.694 -0.662 1.00 52.69 194 THR A CA 1
ATOM 1517 C C . THR A 1 194 ? 0.473 -18.338 0.531 1.00 52.69 194 THR A C 1
ATOM 1519 O O . THR A 1 194 ? -0.444 -19.128 0.326 1.00 52.69 194 THR A O 1
ATOM 1522 N N . GLY A 1 195 ? 0.857 -18.008 1.772 1.00 42.44 195 GLY A N 1
ATOM 1523 C CA . GLY A 1 195 ? 0.359 -18.672 2.990 1.00 42.44 195 GLY A CA 1
ATOM 1524 C C . GLY A 1 195 ? -0.762 -17.957 3.757 1.00 42.44 195 GLY A C 1
ATOM 1525 O O . GLY A 1 195 ? -1.381 -18.563 4.628 1.00 42.44 195 GLY A O 1
ATOM 1526 N N . VAL A 1 196 ? -1.046 -16.688 3.460 1.00 43.38 196 VAL A N 1
ATOM 1527 C CA . VAL A 1 196 ? -2.144 -15.929 4.091 1.00 43.38 196 VAL A CA 1
ATOM 1528 C C . VAL A 1 196 ? -3.329 -15.951 3.127 1.00 43.38 196 VAL A C 1
ATOM 1530 O O . VAL A 1 196 ? -3.104 -15.944 1.925 1.00 43.38 196 VAL A O 1
ATOM 1533 N N . HIS A 1 197 ? -4.570 -16.024 3.619 1.00 47.56 197 HIS A N 1
ATOM 1534 C CA . HIS A 1 197 ? -5.839 -16.146 2.871 1.00 47.56 197 HIS A CA 1
ATOM 1535 C C . HIS A 1 197 ? -6.138 -15.032 1.829 1.00 47.56 197 HIS A C 1
ATOM 1537 O O . HIS A 1 197 ? -7.191 -14.404 1.837 1.00 47.56 197 HIS A O 1
ATOM 1543 N N . LEU A 1 198 ? -5.233 -14.813 0.887 1.00 52.53 198 LEU A N 1
ATOM 1544 C CA . LEU A 1 198 ? -5.305 -13.905 -0.246 1.00 52.53 198 LEU A CA 1
ATOM 1545 C C . LEU A 1 198 ? -6.079 -14.428 -1.470 1.00 52.53 198 LEU A C 1
ATOM 1547 O O . LEU A 1 198 ? -6.566 -13.589 -2.222 1.00 52.53 198 LEU A O 1
ATOM 1551 N N . PRO A 1 199 ? -6.272 -15.747 -1.707 1.00 47.75 199 PRO A N 1
ATOM 1552 C CA . PRO A 1 199 ? -7.022 -16.232 -2.871 1.00 47.75 199 PRO A CA 1
ATOM 1553 C C . PRO A 1 199 ? -8.427 -15.638 -3.038 1.00 47.75 199 PRO A C 1
ATOM 1555 O O . PRO A 1 199 ? -8.889 -15.511 -4.166 1.00 47.75 199 PRO A O 1
ATOM 1558 N N . LYS A 1 200 ? -9.093 -15.271 -1.932 1.00 49.34 200 LYS A N 1
ATOM 1559 C CA . LYS A 1 200 ? -10.431 -14.650 -1.931 1.00 49.34 200 LYS A CA 1
ATOM 1560 C C . LYS A 1 200 ? -10.416 -13.137 -2.194 1.00 49.34 200 LYS A C 1
ATOM 1562 O O . LYS A 1 200 ? -11.475 -12.568 -2.409 1.00 49.34 200 LYS A O 1
ATOM 1567 N N . LEU A 1 201 ? -9.243 -12.502 -2.153 1.00 52.22 201 LEU A N 1
ATOM 1568 C CA . LEU A 1 201 ? -9.060 -11.054 -2.317 1.00 52.22 201 LEU A CA 1
ATOM 1569 C C . LEU A 1 201 ? -8.557 -10.677 -3.719 1.00 52.22 201 LEU A C 1
ATOM 1571 O O . LEU A 1 201 ? -8.519 -9.503 -4.068 1.00 52.22 201 LEU A O 1
ATOM 1575 N N . TYR A 1 202 ? -8.171 -11.664 -4.532 1.00 56.94 202 TYR A N 1
ATOM 1576 C CA . TYR A 1 202 ? -7.851 -11.453 -5.940 1.00 56.94 202 TYR A CA 1
ATOM 1577 C C . TYR A 1 202 ? -9.111 -11.648 -6.774 1.00 56.94 202 TYR A C 1
ATOM 1579 O O . TYR A 1 202 ? -9.485 -12.772 -7.108 1.00 56.94 202 TYR A O 1
ATOM 1587 N N . ILE A 1 203 ? -9.773 -10.539 -7.077 1.00 58.00 203 ILE A N 1
ATOM 1588 C CA . ILE A 1 203 ? -11.000 -10.514 -7.867 1.00 58.00 203 ILE A CA 1
ATOM 1589 C C . ILE A 1 203 ? -10.617 -10.345 -9.341 1.00 58.00 203 ILE A C 1
ATOM 1591 O O . ILE A 1 203 ? -9.816 -9.474 -9.683 1.00 58.00 203 ILE A O 1
ATOM 1595 N N . SER A 1 204 ? -11.157 -11.199 -10.214 1.00 53.28 204 SER A N 1
ATOM 1596 C CA . SER A 1 204 ? -11.016 -11.017 -11.663 1.00 53.28 204 SER A CA 1
ATOM 1597 C C . SER A 1 204 ? -11.773 -9.764 -12.100 1.00 53.28 204 SER A C 1
ATOM 1599 O O . SER A 1 204 ? -12.886 -9.516 -11.644 1.00 53.28 204 SER A O 1
ATOM 1601 N N . SER A 1 205 ? -11.197 -8.967 -12.997 1.00 55.56 205 SER A N 1
ATOM 1602 C CA . SER A 1 205 ? -11.893 -7.837 -13.621 1.00 55.56 205 SER A CA 1
ATOM 1603 C C . SER A 1 205 ? -12.849 -8.257 -14.742 1.00 55.56 205 SER A C 1
ATOM 1605 O O . SER A 1 205 ? -13.577 -7.409 -15.257 1.00 55.56 205 SER A O 1
ATOM 1607 N N . ASN A 1 206 ? -12.876 -9.548 -15.090 1.00 55.41 206 ASN A N 1
ATOM 1608 C CA . ASN A 1 206 ? -13.799 -10.144 -16.051 1.00 55.41 206 ASN A CA 1
ATOM 1609 C C . ASN A 1 206 ? -14.803 -11.077 -15.351 1.00 55.41 206 ASN A C 1
ATOM 1611 O O . ASN A 1 206 ? -14.602 -11.502 -14.216 1.00 55.41 206 ASN A O 1
ATOM 1615 N N . GLU A 1 207 ? -15.846 -11.487 -16.077 1.00 54.22 207 GLU A N 1
ATOM 1616 C CA . GLU A 1 207 ? -16.826 -12.510 -15.662 1.00 54.22 207 GLU A CA 1
ATOM 1617 C C . GLU A 1 207 ? -16.234 -13.937 -15.554 1.00 54.22 207 GLU A C 1
ATOM 1619 O O . GLU A 1 207 ? -16.977 -14.915 -15.542 1.00 54.22 207 GLU A O 1
ATOM 1624 N N . SER A 1 208 ? -14.904 -14.069 -15.468 1.00 55.91 208 SER A N 1
ATOM 1625 C CA . SER A 1 208 ? -14.160 -15.327 -15.345 1.00 55.91 208 SER A CA 1
ATOM 1626 C C . SER A 1 208 ? -13.541 -15.435 -13.941 1.00 55.91 208 SER A C 1
ATOM 1628 O O . SER A 1 208 ? -12.385 -15.054 -13.751 1.00 55.91 208 SER A O 1
ATOM 1630 N N . PRO A 1 209 ? -14.247 -15.990 -12.933 1.00 57.38 209 PRO A N 1
ATOM 1631 C CA . PRO A 1 209 ? -13.781 -16.047 -11.540 1.00 57.38 209 PRO A CA 1
ATOM 1632 C C . PRO A 1 209 ? -12.452 -16.787 -11.329 1.00 57.38 209 PRO A C 1
ATOM 1634 O O . PRO A 1 209 ? -11.834 -16.658 -10.272 1.00 57.38 209 PRO A O 1
ATOM 1637 N N . GLN A 1 210 ? -12.019 -17.579 -12.313 1.00 59.12 210 GLN A N 1
ATOM 1638 C CA . GLN A 1 210 ? -10.773 -18.343 -12.264 1.00 59.12 210 GLN A CA 1
ATOM 1639 C C . GLN A 1 210 ? -9.541 -17.530 -12.704 1.00 59.12 210 GLN A C 1
ATOM 1641 O O . GLN A 1 210 ? -8.420 -17.842 -12.301 1.00 59.12 210 GLN A O 1
ATOM 1646 N N . GLU A 1 211 ? -9.715 -16.430 -13.445 1.00 70.69 211 GLU A N 1
ATOM 1647 C CA . GLU A 1 211 ? -8.607 -15.588 -13.909 1.00 70.69 211 GLU A CA 1
ATOM 1648 C C . GLU A 1 211 ? -8.307 -14.474 -12.899 1.00 70.69 211 GLU A C 1
ATOM 1650 O O . GLU A 1 211 ? -8.672 -13.311 -13.076 1.00 70.69 211 GLU A O 1
ATOM 1655 N N . ARG A 1 212 ? -7.642 -14.844 -11.802 1.00 77.19 212 ARG A N 1
ATOM 1656 C CA . ARG A 1 212 ? -7.238 -13.908 -10.741 1.00 77.19 212 ARG A CA 1
ATOM 1657 C C . ARG A 1 212 ? -6.215 -12.885 -11.232 1.00 77.19 212 ARG A C 1
ATOM 1659 O O . ARG A 1 212 ? -5.298 -13.224 -11.976 1.00 77.19 212 ARG A O 1
ATOM 1666 N N . GLU A 1 213 ? -6.327 -11.652 -10.757 1.00 84.56 213 GLU A N 1
ATOM 1667 C CA . GLU A 1 213 ? -5.469 -10.532 -11.151 1.00 84.56 213 GLU A CA 1
ATOM 1668 C C . GLU A 1 213 ? -4.756 -9.917 -9.953 1.00 84.56 213 GLU A C 1
ATOM 1670 O O . GLU A 1 213 ? -5.309 -9.881 -8.857 1.00 84.56 213 GLU A O 1
ATOM 1675 N N . LEU A 1 214 ? -3.560 -9.356 -10.163 1.00 87.50 214 LEU A N 1
ATOM 1676 C CA . LEU A 1 214 ? -2.997 -8.437 -9.175 1.00 87.50 214 LEU A CA 1
ATOM 1677 C C . LEU A 1 214 ? -3.780 -7.119 -9.164 1.00 87.50 214 LEU A C 1
ATOM 1679 O O . LEU A 1 214 ? -3.973 -6.520 -10.227 1.00 87.50 214 LEU A O 1
ATOM 1683 N N . PRO A 1 215 ? -4.160 -6.601 -7.985 1.00 89.31 215 PRO A N 1
ATOM 1684 C CA . PRO A 1 215 ? -4.838 -5.320 -7.913 1.00 89.31 215 PRO A CA 1
ATOM 1685 C C . PRO A 1 215 ? -3.892 -4.179 -8.334 1.00 89.31 215 PRO A C 1
ATOM 1687 O O . PRO A 1 215 ? -2.693 -4.223 -8.026 1.00 89.31 215 PRO A O 1
ATOM 1690 N N . PRO A 1 216 ? -4.416 -3.106 -8.968 1.00 93.75 216 PRO A N 1
ATOM 1691 C CA . PRO A 1 216 ? -3.649 -1.896 -9.278 1.00 93.75 216 PRO A CA 1
ATOM 1692 C C . PRO A 1 216 ? -2.846 -1.368 -8.085 1.00 93.75 216 PRO A C 1
ATOM 1694 O O . PRO A 1 216 ? -1.701 -0.950 -8.237 1.00 93.75 216 PRO A O 1
ATOM 1697 N N . PHE A 1 217 ? -3.427 -1.446 -6.887 1.00 94.12 217 PHE A N 1
ATOM 1698 C CA . PHE A 1 217 ? -2.816 -0.977 -5.650 1.00 94.12 217 PHE A CA 1
ATOM 1699 C C . PHE A 1 217 ? -1.469 -1.652 -5.372 1.00 94.12 217 PHE A C 1
ATOM 1701 O O . PHE A 1 217 ? -0.479 -0.977 -5.107 1.00 94.12 217 PHE A O 1
ATOM 1708 N N . MET A 1 218 ? -1.390 -2.971 -5.534 1.00 92.94 218 MET A N 1
ATOM 1709 C CA . MET A 1 218 ? -0.175 -3.751 -5.297 1.00 92.94 218 MET A CA 1
ATOM 1710 C C . MET A 1 218 ? 0.927 -3.432 -6.310 1.00 92.94 218 MET A C 1
ATOM 1712 O O . MET A 1 218 ? 2.101 -3.313 -5.949 1.00 92.94 218 MET A O 1
ATOM 1716 N N . ILE A 1 219 ? 0.546 -3.221 -7.574 1.00 95.38 219 ILE A N 1
ATOM 1717 C CA . ILE A 1 219 ? 1.465 -2.773 -8.629 1.00 95.38 219 ILE A CA 1
ATOM 1718 C C . ILE A 1 219 ? 1.982 -1.361 -8.313 1.00 95.38 219 ILE A C 1
ATOM 1720 O O . ILE A 1 219 ? 3.180 -1.103 -8.445 1.00 95.38 219 ILE A O 1
ATOM 1724 N N . ALA A 1 220 ? 1.114 -0.459 -7.846 1.00 97.06 220 ALA A N 1
ATOM 1725 C CA . ALA A 1 220 ? 1.498 0.887 -7.429 1.00 97.06 220 ALA A CA 1
ATOM 1726 C C . ALA A 1 220 ? 2.425 0.873 -6.203 1.00 97.06 220 ALA A C 1
ATOM 1728 O O . ALA A 1 220 ? 3.404 1.616 -6.189 1.00 97.06 220 ALA A O 1
ATOM 1729 N N . VAL A 1 221 ? 2.185 0.002 -5.213 1.00 95.69 221 VAL A N 1
ATOM 1730 C CA . VAL A 1 221 ? 3.092 -0.182 -4.068 1.00 95.69 221 VAL A CA 1
ATOM 1731 C C . VAL A 1 221 ? 4.479 -0.599 -4.561 1.00 95.69 221 VAL A C 1
ATOM 1733 O O . VAL A 1 221 ? 5.457 0.074 -4.242 1.00 95.69 221 VAL A O 1
ATOM 1736 N N . ALA A 1 222 ? 4.573 -1.645 -5.391 1.00 95.44 222 ALA A N 1
ATOM 1737 C CA . ALA A 1 222 ? 5.853 -2.108 -5.931 1.00 95.44 222 ALA A CA 1
ATOM 1738 C C . ALA A 1 222 ? 6.582 -1.018 -6.731 1.00 95.44 222 ALA A C 1
ATOM 1740 O O . ALA A 1 222 ? 7.780 -0.810 -6.529 1.00 95.44 222 ALA A O 1
ATOM 1741 N N . ALA A 1 223 ? 5.869 -0.301 -7.605 1.00 97.44 223 ALA A N 1
ATOM 1742 C CA . ALA A 1 223 ? 6.444 0.772 -8.411 1.00 97.44 223 ALA A CA 1
ATOM 1743 C C . ALA A 1 223 ? 6.963 1.927 -7.546 1.00 97.44 223 ALA A C 1
ATOM 1745 O O . ALA A 1 223 ? 8.115 2.333 -7.691 1.00 97.44 223 ALA A O 1
ATOM 1746 N N . THR A 1 224 ? 6.172 2.403 -6.584 1.00 97.38 224 THR A N 1
ATOM 1747 C CA . THR A 1 224 ? 6.590 3.478 -5.675 1.00 97.38 224 THR A CA 1
ATOM 1748 C C . THR A 1 224 ? 7.771 3.063 -4.804 1.00 97.38 224 THR A C 1
ATOM 1750 O O . THR A 1 224 ? 8.681 3.860 -4.573 1.00 97.38 224 THR A O 1
ATOM 1753 N N . THR A 1 225 ? 7.822 1.812 -4.345 1.00 95.44 225 THR A N 1
ATOM 1754 C CA . THR A 1 225 ? 8.985 1.317 -3.601 1.00 95.44 225 THR A CA 1
ATOM 1755 C C . THR A 1 225 ? 10.221 1.206 -4.492 1.00 95.44 225 THR A C 1
ATOM 1757 O O . THR A 1 225 ? 11.305 1.585 -4.057 1.00 95.44 225 THR A O 1
ATOM 1760 N N . ALA A 1 226 ? 10.081 0.776 -5.749 1.00 95.50 226 ALA A N 1
ATOM 1761 C CA . ALA A 1 226 ? 11.178 0.797 -6.716 1.00 95.50 226 ALA A CA 1
ATOM 1762 C C . ALA A 1 226 ? 11.689 2.222 -6.975 1.00 95.50 226 ALA A C 1
ATOM 1764 O O . ALA A 1 226 ? 12.900 2.444 -6.998 1.00 95.50 226 ALA A O 1
ATOM 1765 N N . TYR A 1 227 ? 10.786 3.198 -7.099 1.00 95.62 227 TYR A N 1
ATOM 1766 C CA . TYR A 1 227 ? 11.152 4.610 -7.175 1.00 95.62 227 TYR A CA 1
ATOM 1767 C C . TYR A 1 227 ? 11.957 5.046 -5.948 1.00 95.62 227 TYR A C 1
ATOM 1769 O O . TYR A 1 227 ? 13.015 5.647 -6.110 1.00 95.62 227 TYR A O 1
ATOM 1777 N N . ALA A 1 228 ? 11.506 4.703 -4.736 1.00 94.00 228 ALA A N 1
ATOM 1778 C CA . ALA A 1 228 ? 12.218 5.030 -3.500 1.00 94.00 228 ALA A CA 1
ATOM 1779 C C . ALA A 1 228 ? 13.642 4.449 -3.492 1.00 94.00 228 ALA A C 1
ATOM 1781 O O . ALA A 1 228 ? 14.592 5.138 -3.128 1.00 94.00 228 ALA A O 1
ATOM 1782 N N . VAL A 1 229 ? 13.805 3.205 -3.954 1.00 92.62 229 VAL A N 1
ATOM 1783 C CA . VAL A 1 229 ? 15.114 2.550 -4.084 1.00 92.62 229 VAL A CA 1
ATOM 1784 C C . VAL A 1 229 ? 16.003 3.263 -5.090 1.00 92.62 229 VAL A C 1
ATOM 1786 O O . VAL A 1 229 ? 17.162 3.525 -4.795 1.00 92.62 229 VAL A O 1
ATOM 1789 N N . LEU A 1 230 ? 15.486 3.591 -6.273 1.00 92.75 230 LEU A N 1
ATOM 1790 C CA . LEU A 1 230 ? 16.256 4.287 -7.302 1.00 92.75 230 LEU A CA 1
ATOM 1791 C C . LEU A 1 230 ? 16.635 5.704 -6.862 1.00 92.75 230 LEU A C 1
ATOM 1793 O O . LEU A 1 230 ? 17.763 6.131 -7.088 1.00 92.75 230 LEU A O 1
ATOM 1797 N N . GLN A 1 231 ? 15.725 6.416 -6.197 1.00 91.56 231 GLN A N 1
ATOM 1798 C CA . GLN A 1 231 ? 15.992 7.731 -5.620 1.00 91.56 231 GLN A CA 1
ATOM 1799 C C . GLN A 1 231 ? 17.092 7.641 -4.560 1.00 91.56 231 GLN A C 1
ATOM 1801 O O . GLN A 1 231 ? 18.028 8.438 -4.571 1.00 91.56 231 GLN A O 1
ATOM 1806 N N . HIS A 1 232 ? 17.019 6.632 -3.694 1.00 88.56 232 HIS A N 1
ATOM 1807 C CA . HIS A 1 232 ? 18.056 6.357 -2.710 1.00 88.56 232 HIS A CA 1
ATOM 1808 C C . HIS A 1 232 ? 19.395 6.042 -3.375 1.00 88.56 232 HIS A C 1
ATOM 1810 O O . HIS A 1 232 ? 20.392 6.669 -3.054 1.00 88.56 232 HIS A O 1
ATOM 1816 N N . LEU A 1 233 ? 19.416 5.162 -4.378 1.00 88.31 233 LEU A N 1
ATOM 1817 C CA . LEU A 1 233 ? 20.620 4.850 -5.151 1.00 88.31 233 LEU A CA 1
ATOM 1818 C C . LEU A 1 233 ? 21.172 6.053 -5.917 1.00 88.31 233 LEU A C 1
ATOM 1820 O O . LEU A 1 233 ? 22.362 6.061 -6.215 1.00 88.31 233 LEU A O 1
ATOM 1824 N N . LEU A 1 234 ? 20.357 7.051 -6.263 1.00 89.12 234 LEU A N 1
ATOM 1825 C CA . LEU A 1 234 ? 20.824 8.274 -6.910 1.00 89.12 234 LEU A CA 1
ATOM 1826 C 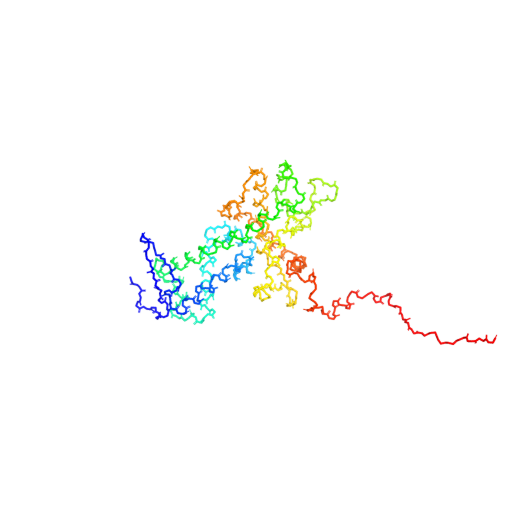C . LEU A 1 234 ? 21.565 9.166 -5.908 1.00 89.12 234 LEU A C 1
ATOM 1828 O O . LEU A 1 234 ? 22.717 9.532 -6.153 1.00 89.12 234 LEU A O 1
ATOM 1832 N N . TYR A 1 235 ? 20.933 9.473 -4.774 1.00 84.38 235 TYR A N 1
ATOM 1833 C CA . TYR A 1 235 ? 21.399 10.502 -3.838 1.00 84.38 235 TYR A CA 1
ATOM 1834 C C . TYR A 1 235 ? 22.252 9.981 -2.678 1.00 84.38 235 TYR A C 1
ATOM 1836 O O . TYR A 1 235 ? 23.029 10.747 -2.115 1.00 84.38 235 TYR A O 1
ATOM 1844 N N . ASP A 1 236 ? 22.156 8.697 -2.344 1.00 69.69 236 ASP A N 1
ATOM 1845 C CA . ASP A 1 236 ? 22.858 8.083 -1.224 1.00 69.69 236 ASP A CA 1
ATOM 1846 C C . ASP A 1 236 ? 23.674 6.869 -1.703 1.00 69.69 236 ASP A C 1
ATOM 1848 O O . ASP A 1 236 ? 23.266 6.087 -2.563 1.00 69.69 236 ASP A O 1
ATOM 1852 N N . SER A 1 237 ? 24.900 6.750 -1.197 1.00 55.09 237 SER A N 1
ATOM 1853 C CA . SER A 1 237 ? 25.842 5.696 -1.599 1.00 55.09 237 SER A CA 1
ATOM 1854 C C . SER A 1 237 ? 25.928 4.566 -0.570 1.00 55.09 237 SER A C 1
ATOM 1856 O O . SER A 1 237 ? 26.553 3.549 -0.868 1.00 55.09 237 SER A O 1
ATOM 1858 N N . ALA A 1 238 ? 25.341 4.730 0.628 1.00 49.12 238 ALA A N 1
ATOM 1859 C CA . ALA A 1 238 ? 25.596 3.821 1.753 1.00 49.12 238 ALA A CA 1
ATOM 1860 C C . ALA A 1 238 ? 24.418 3.562 2.722 1.00 49.12 238 ALA A C 1
ATOM 1862 O O . ALA A 1 238 ? 24.565 2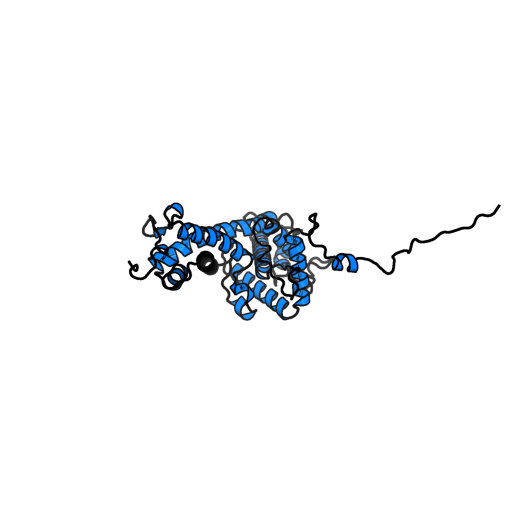.722 3.609 1.00 49.12 238 ALA A O 1
ATOM 1863 N N . GLY A 1 239 ? 23.265 4.230 2.594 1.00 49.06 239 GLY A N 1
ATOM 1864 C CA . GLY A 1 239 ? 22.124 4.026 3.504 1.00 49.06 239 GLY A CA 1
ATOM 1865 C C . GLY A 1 239 ? 21.159 2.889 3.124 1.00 49.06 239 GLY A C 1
ATOM 1866 O O . GLY A 1 239 ? 21.189 2.376 2.007 1.00 49.06 239 GLY A O 1
ATOM 1867 N N . ASN A 1 240 ? 20.248 2.539 4.037 1.00 57.06 240 ASN A N 1
ATOM 1868 C CA . ASN A 1 240 ? 18.971 1.887 3.709 1.00 57.06 240 ASN A CA 1
ATOM 1869 C C . ASN A 1 240 ? 17.933 2.971 3.373 1.00 57.06 240 ASN A C 1
ATOM 1871 O O . ASN A 1 240 ? 18.046 4.082 3.890 1.00 57.06 240 ASN A O 1
ATOM 1875 N N . VAL A 1 241 ? 16.896 2.652 2.584 1.00 63.34 241 VAL A N 1
ATOM 1876 C CA . VAL A 1 241 ? 15.736 3.548 2.396 1.00 63.34 241 VAL A CA 1
ATOM 1877 C C . VAL A 1 241 ? 15.093 3.785 3.768 1.00 63.34 241 VAL A C 1
ATOM 1879 O O . VAL A 1 241 ? 14.396 2.917 4.290 1.00 63.34 241 VAL A O 1
ATOM 1882 N N . ALA A 1 242 ? 15.410 4.919 4.395 1.00 59.19 242 ALA A N 1
ATOM 1883 C CA . ALA A 1 242 ? 15.145 5.130 5.817 1.00 59.19 242 ALA A CA 1
ATOM 1884 C C . ALA A 1 242 ? 13.683 5.504 6.109 1.00 59.19 242 ALA A C 1
ATOM 1886 O O . ALA A 1 242 ? 13.188 5.232 7.201 1.00 59.19 242 ALA A O 1
ATOM 1887 N N . GLU A 1 243 ? 12.975 6.091 5.137 1.00 80.06 243 GLU A N 1
ATOM 1888 C CA . GLU A 1 243 ? 11.621 6.603 5.340 1.00 80.06 243 GLU A CA 1
ATOM 1889 C C . GLU A 1 243 ? 10.717 6.397 4.115 1.00 80.06 243 GLU A C 1
ATOM 1891 O O . GLU A 1 243 ? 10.927 6.967 3.047 1.00 80.06 243 GLU A O 1
ATOM 1896 N N . PHE A 1 244 ? 9.652 5.610 4.295 1.00 85.50 244 PHE A N 1
ATOM 1897 C CA . PHE A 1 244 ? 8.601 5.393 3.289 1.00 85.50 244 PHE A CA 1
ATOM 1898 C C . PHE A 1 244 ? 7.398 6.336 3.456 1.00 85.50 244 PHE A C 1
ATOM 1900 O O . PHE A 1 244 ? 6.341 6.096 2.880 1.00 85.50 244 PHE A O 1
ATOM 1907 N N . SER A 1 245 ? 7.521 7.379 4.280 1.00 85.62 245 SER A N 1
ATOM 1908 C CA . SER A 1 245 ? 6.424 8.288 4.626 1.00 85.62 245 SER A CA 1
ATOM 1909 C C . SER A 1 245 ? 6.706 9.720 4.178 1.00 85.62 245 SER A C 1
ATOM 1911 O O . SER A 1 245 ? 6.768 10.627 5.003 1.00 85.62 245 SER A O 1
ATOM 1913 N N . THR A 1 246 ? 6.885 9.934 2.874 1.00 90.12 246 THR A N 1
ATOM 1914 C CA . THR A 1 246 ? 7.216 11.256 2.324 1.00 90.12 246 THR A CA 1
ATOM 1915 C C . THR A 1 246 ? 6.159 11.733 1.332 1.00 90.12 246 THR A C 1
ATOM 1917 O O . THR A 1 246 ? 5.556 10.935 0.610 1.00 90.12 246 THR A O 1
ATOM 1920 N N . ALA A 1 247 ? 5.971 13.054 1.248 1.00 91.94 247 ALA A N 1
ATOM 1921 C CA . ALA A 1 247 ? 5.051 13.667 0.285 1.00 91.94 247 ALA A CA 1
ATOM 1922 C C . ALA A 1 247 ? 5.388 13.279 -1.168 1.00 91.94 247 ALA A C 1
ATOM 1924 O O . ALA A 1 247 ? 4.494 13.065 -1.985 1.00 91.94 247 ALA A O 1
ATOM 1925 N N . THR A 1 248 ? 6.678 13.111 -1.477 1.00 93.06 248 THR A N 1
ATOM 1926 C CA . THR A 1 248 ? 7.146 12.643 -2.786 1.00 93.06 248 THR A CA 1
ATOM 1927 C C . THR A 1 248 ? 6.654 11.231 -3.090 1.00 93.06 248 THR A C 1
ATOM 1929 O O . THR A 1 248 ? 6.089 11.007 -4.156 1.00 93.06 248 THR A O 1
ATOM 1932 N N . LEU A 1 249 ? 6.825 10.277 -2.166 1.00 94.25 249 LEU A N 1
ATOM 1933 C CA . LEU A 1 249 ? 6.378 8.897 -2.384 1.00 94.25 249 LEU A CA 1
ATOM 1934 C C . LEU A 1 249 ? 4.853 8.792 -2.444 1.00 94.25 249 LEU A C 1
ATOM 1936 O O . LEU A 1 249 ? 4.333 8.028 -3.254 1.00 94.25 249 LEU A O 1
ATOM 1940 N N . GLN A 1 250 ? 4.139 9.602 -1.658 1.00 95.44 250 GLN A N 1
ATOM 1941 C CA . GLN A 1 250 ? 2.688 9.730 -1.773 1.00 95.44 250 GLN A CA 1
ATOM 1942 C C . GLN A 1 250 ? 2.278 10.185 -3.182 1.00 95.44 250 GLN A C 1
ATOM 1944 O O . GLN A 1 250 ? 1.449 9.530 -3.812 1.00 95.44 250 GLN A O 1
ATOM 1949 N N . SER A 1 251 ? 2.882 11.257 -3.702 1.00 95.88 251 SER A N 1
ATOM 1950 C CA . SER A 1 251 ? 2.570 11.777 -5.039 1.00 95.88 251 SER A CA 1
ATOM 1951 C C . SER A 1 251 ? 2.913 10.774 -6.149 1.00 95.88 251 SER A C 1
ATOM 1953 O O . SER A 1 251 ? 2.129 10.579 -7.078 1.00 95.88 251 SER A O 1
ATOM 1955 N N . VAL A 1 252 ? 4.047 10.075 -6.029 1.00 96.75 252 VAL A N 1
ATOM 1956 C CA . VAL A 1 252 ? 4.442 9.011 -6.967 1.00 96.75 252 VAL A CA 1
ATOM 1957 C C . VAL A 1 252 ? 3.432 7.863 -6.948 1.00 96.75 252 VAL A C 1
ATOM 1959 O O . VAL A 1 252 ? 2.999 7.417 -8.010 1.00 96.75 252 VAL A O 1
ATOM 1962 N N . PHE A 1 253 ? 2.997 7.423 -5.765 1.00 97.31 253 PHE A N 1
ATOM 1963 C CA . PHE A 1 253 ? 1.970 6.390 -5.634 1.00 97.31 253 PHE A CA 1
ATOM 1964 C C . PHE A 1 253 ? 0.647 6.801 -6.279 1.00 97.31 253 PHE A C 1
ATOM 1966 O O . PHE A 1 253 ? 0.108 6.046 -7.088 1.00 97.31 253 PHE A O 1
ATOM 1973 N N . GLN A 1 254 ? 0.155 8.006 -5.980 1.00 97.00 254 GLN A N 1
ATOM 1974 C CA . GLN A 1 254 ? -1.065 8.549 -6.584 1.00 97.00 254 GLN A CA 1
ATOM 1975 C C . GLN A 1 254 ? -0.945 8.585 -8.114 1.00 97.00 254 GLN A C 1
ATOM 1977 O O . GLN A 1 254 ? -1.828 8.100 -8.817 1.00 97.00 254 GLN A O 1
ATOM 1982 N N . ALA A 1 255 ? 0.191 9.042 -8.653 1.00 97.38 255 ALA A N 1
ATOM 1983 C CA . ALA A 1 255 ? 0.435 9.045 -10.095 1.00 97.38 255 ALA A CA 1
ATOM 1984 C C . ALA A 1 255 ? 0.419 7.633 -10.712 1.00 97.38 255 ALA A C 1
ATOM 1986 O O . ALA A 1 255 ? -0.077 7.454 -11.829 1.00 97.38 255 ALA A O 1
ATOM 1987 N N . HIS A 1 256 ? 0.931 6.615 -10.010 1.00 98.06 256 HIS A N 1
ATOM 1988 C CA . HIS A 1 256 ? 0.827 5.227 -10.464 1.00 98.06 256 HIS A CA 1
ATOM 1989 C C . HIS A 1 256 ? -0.604 4.706 -10.431 1.00 98.06 256 HIS A C 1
ATOM 1991 O O . HIS A 1 256 ? -1.008 4.057 -11.395 1.00 98.06 256 HIS A O 1
ATOM 1997 N N . MET A 1 257 ? -1.366 5.011 -9.381 1.00 97.50 257 MET A N 1
ATOM 1998 C CA . MET A 1 257 ? -2.775 4.634 -9.289 1.00 97.50 257 MET A CA 1
ATOM 1999 C C . MET A 1 257 ? -3.590 5.254 -10.424 1.00 97.50 257 MET A C 1
ATOM 2001 O O . MET A 1 257 ? -4.270 4.523 -11.139 1.00 97.50 257 MET A O 1
ATOM 2005 N N . VAL A 1 258 ? -3.434 6.559 -10.680 1.00 97.25 258 VAL A N 1
ATOM 2006 C CA . VAL A 1 258 ? -4.073 7.252 -11.814 1.00 97.25 258 VAL A CA 1
ATOM 2007 C C . VAL A 1 258 ? -3.752 6.544 -13.134 1.00 97.25 258 VAL A C 1
ATOM 2009 O O . VAL A 1 258 ? -4.656 6.218 -13.900 1.00 97.25 258 VAL A O 1
ATOM 2012 N N . ARG A 1 259 ? -2.472 6.243 -13.399 1.00 96.62 259 ARG A N 1
ATOM 2013 C CA . ARG A 1 259 ? -2.045 5.565 -14.638 1.00 96.62 259 ARG A CA 1
ATOM 2014 C C . ARG A 1 259 ? -2.616 4.155 -14.779 1.00 96.62 259 ARG A C 1
ATOM 2016 O O . ARG A 1 259 ? -3.038 3.790 -15.873 1.00 96.62 259 ARG A O 1
ATOM 2023 N N . LEU A 1 260 ? -2.604 3.360 -13.710 1.00 96.38 260 LEU A N 1
ATOM 2024 C CA . LEU A 1 260 ? -3.098 1.981 -13.733 1.00 96.38 260 LEU A CA 1
ATOM 2025 C C . LEU A 1 260 ? -4.618 1.938 -13.906 1.00 96.38 260 LEU A C 1
ATOM 2027 O O . LEU A 1 260 ? -5.109 1.143 -14.705 1.00 96.38 260 LEU A O 1
ATOM 2031 N N . LEU A 1 261 ? -5.353 2.817 -13.223 1.00 95.31 261 LEU A N 1
ATOM 2032 C CA . LEU A 1 261 ? -6.804 2.926 -13.375 1.00 95.31 261 LEU A CA 1
ATOM 2033 C C . LEU A 1 261 ? -7.185 3.452 -14.764 1.00 95.31 261 LEU A C 1
ATOM 2035 O O . LEU A 1 261 ? -8.114 2.931 -15.374 1.00 95.31 261 LEU A O 1
ATOM 2039 N N . GLU A 1 262 ? -6.433 4.404 -15.324 1.00 95.38 262 GLU A N 1
ATOM 2040 C CA . GLU A 1 262 ? -6.617 4.834 -16.715 1.00 95.38 262 GLU A CA 1
ATOM 2041 C C . GLU A 1 262 ? -6.338 3.713 -17.717 1.00 95.38 262 GLU A C 1
ATOM 2043 O O . GLU A 1 262 ? -7.084 3.542 -18.682 1.00 95.38 262 GLU A O 1
ATOM 2048 N N . TRP A 1 263 ? -5.297 2.910 -17.489 1.00 94.38 263 TRP A N 1
ATOM 2049 C CA . TRP A 1 263 ? -5.016 1.752 -18.331 1.00 94.38 263 TRP A CA 1
ATOM 2050 C C . TRP A 1 263 ? -6.150 0.723 -18.255 1.00 94.38 263 TRP A C 1
ATOM 2052 O O . TRP A 1 263 ? -6.659 0.308 -19.299 1.00 94.38 263 TRP A O 1
ATOM 2062 N N . LYS A 1 264 ? -6.607 0.382 -17.043 1.00 91.75 264 LYS A N 1
ATOM 2063 C CA . LYS A 1 264 ? -7.750 -0.514 -16.823 1.00 91.75 264 LYS A CA 1
ATOM 2064 C C . LYS A 1 264 ? -9.016 0.007 -17.507 1.00 91.75 264 LYS A C 1
ATOM 2066 O O . LYS A 1 264 ? -9.710 -0.763 -18.161 1.00 91.75 264 LYS A O 1
ATOM 2071 N N . ARG A 1 265 ? -9.283 1.314 -17.431 1.00 92.00 265 ARG A N 1
ATOM 2072 C CA . ARG A 1 265 ? -10.452 1.957 -18.051 1.00 92.00 265 ARG A CA 1
ATOM 2073 C C . ARG A 1 265 ? -10.392 1.962 -19.581 1.00 92.00 265 ARG A C 1
ATOM 2075 O O . ARG A 1 265 ? -11.391 1.675 -20.230 1.00 92.00 265 ARG A O 1
ATOM 2082 N N . ARG A 1 266 ? -9.244 2.312 -20.174 1.00 93.56 266 ARG A N 1
ATOM 2083 C CA . ARG A 1 266 ? -9.098 2.466 -21.637 1.00 93.56 266 ARG A CA 1
ATOM 2084 C C . ARG A 1 266 ? -8.864 1.148 -22.366 1.00 93.56 266 ARG A C 1
ATOM 2086 O O . ARG A 1 266 ? -9.308 0.987 -23.500 1.00 93.56 266 ARG A O 1
ATOM 2093 N N . HIS A 1 267 ? -8.147 0.219 -21.740 1.00 92.50 267 HIS A N 1
ATOM 2094 C CA . HIS A 1 267 ? -7.767 -1.059 -22.338 1.00 92.50 267 HIS A CA 1
ATOM 2095 C C . HIS A 1 267 ? -7.965 -2.221 -21.349 1.00 92.50 267 HIS A C 1
ATOM 2097 O O . HIS A 1 267 ? -6.993 -2.910 -21.023 1.00 92.50 267 HIS A O 1
ATOM 2103 N N . PRO A 1 268 ? -9.208 -2.486 -20.903 1.00 90.12 268 PRO A N 1
ATOM 2104 C CA . PRO A 1 268 ? -9.496 -3.459 -19.846 1.00 90.12 268 PRO A CA 1
ATOM 2105 C C . PRO A 1 268 ? -8.945 -4.853 -20.153 1.00 90.12 268 PRO A C 1
ATOM 2107 O O . PRO A 1 268 ? -8.291 -5.446 -19.306 1.00 90.12 268 PRO A O 1
ATOM 2110 N N . ARG A 1 269 ? -9.079 -5.340 -21.396 1.00 88.25 269 ARG A N 1
ATOM 2111 C CA . ARG A 1 269 ? -8.543 -6.654 -21.808 1.00 88.25 269 ARG A CA 1
ATOM 2112 C C . ARG A 1 269 ? -7.018 -6.747 -21.704 1.00 88.25 269 ARG A C 1
ATOM 2114 O O . ARG A 1 269 ? -6.487 -7.774 -21.291 1.00 88.25 269 ARG A O 1
ATOM 2121 N N . LEU A 1 270 ? -6.304 -5.686 -22.093 1.00 89.69 270 LEU A N 1
ATOM 2122 C CA . LEU A 1 270 ? -4.840 -5.656 -22.008 1.00 89.69 270 LEU A CA 1
ATOM 2123 C C . LEU A 1 270 ? -4.375 -5.541 -20.558 1.00 89.69 270 LEU A C 1
ATOM 2125 O O . LEU A 1 270 ? -3.403 -6.195 -20.184 1.00 89.69 270 LEU A O 1
ATOM 2129 N N . PHE A 1 271 ? -5.075 -4.734 -19.756 1.00 91.62 271 PHE A N 1
ATOM 2130 C CA . PHE A 1 271 ? -4.814 -4.620 -18.328 1.00 91.62 271 PHE A CA 1
ATOM 2131 C C . PHE A 1 271 ? -5.037 -5.961 -17.623 1.00 91.62 271 PHE A C 1
ATOM 2133 O O . PHE A 1 271 ? -4.125 -6.432 -16.954 1.00 91.62 271 PHE A O 1
ATOM 2140 N N . HIS A 1 272 ? -6.185 -6.606 -17.849 1.00 89.38 272 HIS A N 1
ATOM 2141 C CA . HIS A 1 272 ? -6.512 -7.936 -17.335 1.00 89.38 272 HIS A CA 1
ATOM 2142 C C . HIS A 1 272 ? -5.405 -8.944 -17.664 1.00 89.38 272 HIS A C 1
ATOM 2144 O O . HIS A 1 272 ? -4.820 -9.539 -16.762 1.00 89.38 272 HIS A O 1
ATOM 2150 N N . LYS A 1 273 ? -5.031 -9.069 -18.950 1.00 89.94 273 LYS A N 1
ATOM 2151 C CA . LYS A 1 273 ? -3.963 -9.984 -19.386 1.00 89.94 273 LYS A CA 1
ATOM 2152 C C . LYS A 1 273 ? -2.655 -9.717 -18.642 1.00 89.94 273 LYS A C 1
ATOM 2154 O O . LYS A 1 273 ? -2.001 -10.652 -18.190 1.00 89.94 273 LYS A O 1
ATOM 2159 N N . TYR A 1 274 ? -2.274 -8.448 -18.503 1.00 91.94 274 TYR A N 1
ATOM 2160 C CA . TYR A 1 274 ? -1.074 -8.064 -17.769 1.00 91.94 274 TYR A CA 1
ATOM 2161 C C . TYR A 1 274 ? -1.177 -8.409 -16.274 1.00 91.94 274 TYR A C 1
ATOM 2163 O O . TYR A 1 274 ? -0.294 -9.083 -15.745 1.00 91.94 274 TYR A O 1
ATOM 2171 N N . ALA A 1 275 ? -2.244 -7.985 -15.596 1.00 90.50 275 ALA A N 1
ATOM 2172 C CA . ALA A 1 275 ? -2.435 -8.173 -14.162 1.00 90.50 275 ALA A CA 1
ATOM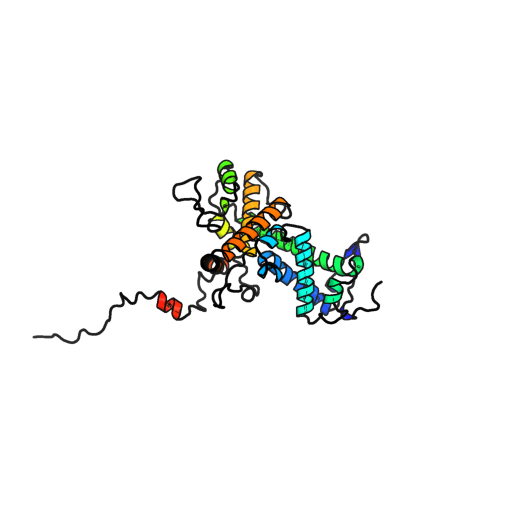 2173 C C . ALA A 1 275 ? -2.545 -9.658 -13.786 1.00 90.50 275 ALA A C 1
ATOM 2175 O O . ALA A 1 275 ? -1.992 -10.076 -12.767 1.00 90.50 275 ALA A O 1
ATOM 2176 N N . HIS A 1 276 ? -3.177 -10.467 -14.638 1.00 88.12 276 HIS A N 1
ATOM 2177 C CA . HIS A 1 276 ? -3.238 -11.919 -14.505 1.00 88.12 276 HIS A CA 1
ATOM 2178 C C . HIS A 1 276 ? -1.864 -12.582 -14.699 1.00 88.12 276 HIS A C 1
ATOM 2180 O O . HIS A 1 276 ? -1.460 -13.443 -13.915 1.00 88.12 276 HIS A O 1
ATOM 2186 N N . GLN A 1 277 ? -1.082 -12.148 -15.693 1.00 88.38 277 GLN A N 1
ATOM 2187 C CA . GLN A 1 277 ? 0.295 -12.627 -15.869 1.00 88.38 277 GLN A CA 1
ATOM 2188 C C . GLN A 1 277 ? 1.173 -12.296 -14.658 1.00 88.38 277 GLN A C 1
ATOM 2190 O O . GLN A 1 277 ? 1.930 -13.150 -14.195 1.00 88.38 277 GLN A O 1
ATOM 2195 N N . GLN A 1 278 ? 1.053 -11.082 -14.109 1.00 88.06 278 GLN A N 1
ATOM 2196 C CA . GLN A 1 278 ? 1.770 -10.724 -12.886 1.00 88.06 278 GLN A CA 1
ATOM 2197 C C . GLN A 1 278 ? 1.285 -11.547 -11.687 1.00 88.06 278 GLN A C 1
ATOM 2199 O O . GLN A 1 278 ? 2.105 -11.951 -10.868 1.00 88.06 278 GLN A O 1
ATOM 2204 N N . TYR A 1 279 ? -0.011 -11.861 -11.603 1.00 85.88 279 TYR A N 1
ATOM 2205 C CA . TYR A 1 279 ? -0.556 -12.728 -10.556 1.00 85.88 279 TYR A CA 1
ATOM 2206 C C . TYR A 1 279 ? 0.095 -14.114 -10.594 1.00 85.88 279 TYR A C 1
ATOM 2208 O O . TYR A 1 279 ? 0.645 -14.557 -9.585 1.00 85.88 279 TYR A O 1
ATOM 2216 N N . LYS A 1 280 ? 0.127 -14.754 -11.772 1.00 82.75 280 LYS A N 1
ATOM 2217 C CA . LYS A 1 280 ? 0.787 -16.056 -11.983 1.00 82.75 280 LYS A CA 1
ATOM 2218 C C . LYS A 1 280 ? 2.272 -16.014 -11.589 1.00 82.75 280 LYS A C 1
ATOM 2220 O O . LYS A 1 280 ? 2.774 -16.956 -10.976 1.00 82.75 280 LYS A O 1
ATOM 2225 N N . LEU A 1 281 ? 2.950 -14.909 -11.904 1.00 81.44 281 LEU A N 1
ATOM 2226 C CA . LEU A 1 281 ? 4.373 -14.689 -11.644 1.00 81.44 281 LEU A CA 1
ATOM 2227 C C . LEU A 1 281 ? 4.705 -14.426 -10.166 1.00 81.44 281 LEU A C 1
ATOM 2229 O O . LEU A 1 281 ? 5.769 -14.841 -9.709 1.00 81.44 281 LEU A O 1
ATOM 2233 N N . VAL A 1 282 ? 3.832 -13.735 -9.431 1.00 79.75 282 VAL A N 1
ATOM 2234 C CA . VAL A 1 282 ? 4.031 -13.415 -8.009 1.00 79.75 282 VAL A CA 1
ATOM 2235 C C . VAL A 1 282 ? 3.578 -14.566 -7.120 1.00 79.75 282 VAL A C 1
ATOM 2237 O O . VAL A 1 282 ? 4.317 -14.974 -6.238 1.00 79.75 282 VAL A O 1
ATOM 2240 N N . ILE A 1 283 ? 2.386 -15.115 -7.350 1.00 73.06 283 ILE A N 1
ATOM 2241 C CA . ILE A 1 283 ? 1.784 -16.127 -6.468 1.00 73.06 283 ILE A CA 1
ATOM 2242 C C . ILE A 1 283 ? 2.291 -17.543 -6.775 1.00 73.06 283 ILE A C 1
ATOM 2244 O O . ILE A 1 283 ? 2.092 -18.456 -5.980 1.00 73.06 283 ILE A O 1
ATOM 2248 N N . GLY A 1 284 ? 3.026 -17.725 -7.876 1.00 57.84 284 GLY A N 1
ATOM 2249 C CA . GLY A 1 284 ? 3.768 -18.958 -8.122 1.00 57.84 284 GLY A CA 1
ATOM 2250 C C . GLY A 1 284 ? 2.909 -20.109 -8.637 1.00 57.84 284 GLY A C 1
ATOM 2251 O O . GLY A 1 284 ? 3.125 -21.249 -8.249 1.00 57.84 284 GLY A O 1
ATOM 2252 N N . VAL A 1 285 ? 1.989 -19.852 -9.574 1.00 50.19 285 VAL A N 1
ATOM 2253 C CA . VAL A 1 285 ? 1.440 -20.954 -10.398 1.00 50.19 285 VAL A CA 1
ATOM 2254 C C . VAL A 1 285 ? 2.522 -21.493 -11.362 1.00 50.19 285 VAL A C 1
ATOM 2256 O O . VAL A 1 285 ? 2.426 -22.599 -11.879 1.00 50.19 285 VAL A O 1
ATOM 2259 N N . GLY A 1 286 ? 3.622 -20.755 -11.548 1.00 37.56 286 GLY A N 1
ATOM 2260 C CA . GLY A 1 286 ? 4.788 -21.159 -12.336 1.00 37.56 286 GLY A CA 1
ATOM 2261 C C . GLY A 1 286 ? 5.891 -21.838 -11.522 1.00 37.56 286 GLY A C 1
ATOM 2262 O O . GLY A 1 286 ? 6.977 -21.276 -11.428 1.00 37.56 286 GLY A O 1
ATOM 2263 N N . ALA A 1 287 ? 5.590 -22.994 -10.918 1.00 32.91 287 ALA A N 1
ATOM 2264 C CA . ALA A 1 287 ? 6.491 -24.140 -10.691 1.00 32.91 287 ALA A CA 1
ATOM 2265 C C . ALA A 1 287 ? 5.841 -25.132 -9.700 1.00 32.91 287 ALA A C 1
ATOM 2267 O O . ALA A 1 287 ? 6.176 -25.155 -8.519 1.00 32.91 287 ALA A O 1
ATOM 2268 N N . GLY A 1 288 ? 4.925 -25.977 -10.184 1.00 32.53 288 GLY A N 1
ATOM 2269 C CA . GLY A 1 288 ? 4.680 -27.275 -9.539 1.00 32.53 288 GLY A CA 1
ATOM 2270 C C . GLY A 1 288 ? 3.472 -27.431 -8.612 1.00 32.53 288 GLY A C 1
ATOM 2271 O O . GLY A 1 288 ? 3.542 -28.257 -7.708 1.00 32.53 288 GLY A O 1
ATOM 2272 N N . VAL A 1 289 ? 2.348 -26.747 -8.846 1.00 34.75 289 VAL A N 1
ATOM 2273 C CA . VAL A 1 289 ? 1.048 -27.238 -8.345 1.00 34.75 289 VAL A CA 1
ATOM 2274 C C . VAL A 1 289 ? 0.043 -27.236 -9.492 1.00 34.75 289 VAL A C 1
ATOM 2276 O O . VAL A 1 289 ? -0.578 -26.223 -9.803 1.00 34.75 289 VAL A O 1
ATOM 2279 N N . ALA A 1 290 ? -0.075 -28.393 -10.144 1.00 39.16 290 ALA A N 1
ATOM 2280 C CA . ALA A 1 290 ? -1.182 -28.721 -11.028 1.00 39.16 290 ALA A CA 1
ATOM 2281 C C . ALA A 1 290 ? -2.474 -28.710 -10.198 1.00 39.16 290 ALA A C 1
ATOM 2283 O O . ALA A 1 290 ? -2.716 -29.606 -9.393 1.00 39.16 290 ALA A O 1
ATOM 2284 N N . GLY A 1 291 ? -3.264 -27.655 -10.342 1.00 38.03 291 GLY A N 1
ATOM 2285 C CA . GLY A 1 291 ? -4.508 -27.487 -9.601 1.00 38.03 291 GLY A CA 1
ATOM 2286 C C . GLY A 1 291 ? -5.359 -26.373 -10.189 1.00 38.03 291 GLY A C 1
ATOM 2287 O O . GLY A 1 291 ? -5.702 -25.458 -9.456 1.00 38.03 291 GLY A O 1
ATOM 2288 N N . ASP A 1 292 ? -5.548 -26.423 -11.511 1.00 41.03 292 ASP A N 1
ATOM 2289 C CA . ASP A 1 292 ? -6.631 -25.839 -12.340 1.00 41.03 292 ASP A CA 1
ATOM 2290 C C . ASP A 1 292 ? -6.103 -25.490 -13.745 1.00 41.03 292 ASP A C 1
ATOM 2292 O O . ASP A 1 292 ? -6.322 -24.401 -14.265 1.00 41.03 292 ASP A O 1
ATOM 2296 N N . GLN A 1 293 ? -5.397 -26.418 -14.404 1.00 41.00 293 GLN A N 1
ATOM 2297 C CA . GLN A 1 293 ? -5.408 -26.380 -15.867 1.00 41.00 293 GLN A CA 1
ATOM 2298 C C . GLN A 1 293 ? -6.801 -26.841 -16.280 1.00 41.00 293 GLN A C 1
ATOM 2300 O O . GLN A 1 293 ? -7.130 -28.024 -16.173 1.00 41.00 293 GLN A O 1
ATOM 2305 N N . THR A 1 294 ? -7.658 -25.898 -16.665 1.00 51.66 294 THR A N 1
ATOM 2306 C CA . THR A 1 294 ? -8.963 -26.269 -17.213 1.00 51.66 294 THR A CA 1
ATOM 2307 C C . THR A 1 294 ? -8.739 -27.019 -18.521 1.00 51.66 294 THR A C 1
ATOM 2309 O O . THR A 1 294 ? -7.841 -26.684 -19.292 1.00 51.66 294 THR A O 1
ATOM 2312 N N . THR A 1 295 ? -9.570 -28.024 -18.802 1.00 45.62 295 THR A N 1
ATOM 2313 C CA . THR A 1 295 ? -9.513 -28.831 -20.035 1.00 45.62 295 THR A CA 1
ATOM 2314 C C . THR A 1 295 ? -9.411 -27.962 -21.294 1.00 45.62 295 THR A C 1
ATOM 2316 O O . THR A 1 295 ? -8.805 -28.365 -22.276 1.00 45.62 295 THR A O 1
ATOM 2319 N N . LYS A 1 296 ? -9.948 -26.737 -21.248 1.00 46.50 296 LYS A N 1
ATOM 2320 C CA . LYS A 1 296 ? -9.889 -25.751 -22.326 1.00 46.50 296 LYS A CA 1
ATOM 2321 C C . LYS A 1 296 ? -8.483 -25.189 -22.585 1.00 46.50 296 LYS A C 1
ATOM 2323 O O . LYS A 1 296 ? -8.115 -25.059 -23.741 1.00 46.50 296 LYS A O 1
ATOM 2328 N N . GLU A 1 297 ? -7.693 -24.905 -21.547 1.00 46.59 297 GLU A N 1
ATOM 2329 C CA . GLU A 1 297 ? -6.302 -24.440 -21.711 1.00 46.59 297 GLU A CA 1
ATOM 2330 C C . GLU A 1 297 ? -5.405 -25.547 -22.290 1.00 46.59 297 GLU A C 1
ATOM 2332 O O . GLU A 1 297 ? -4.525 -25.266 -23.094 1.00 46.59 297 GLU A O 1
ATOM 2337 N N . ILE A 1 298 ? -5.677 -26.810 -21.941 1.00 53.59 298 ILE A N 1
ATOM 2338 C CA . ILE A 1 298 ? -4.977 -27.979 -22.502 1.00 53.59 298 ILE A CA 1
ATOM 2339 C C . ILE A 1 298 ? -5.354 -28.188 -23.979 1.00 53.59 298 ILE A C 1
ATOM 2341 O O . ILE A 1 298 ? -4.499 -28.510 -24.797 1.00 53.59 298 ILE A O 1
ATOM 2345 N N . ILE A 1 299 ? -6.629 -27.983 -24.328 1.00 55.22 299 ILE A N 1
ATOM 2346 C CA . ILE A 1 299 ? -7.135 -28.113 -25.702 1.00 55.22 299 ILE A CA 1
ATOM 2347 C C . ILE A 1 299 ? -6.615 -26.985 -26.609 1.00 55.22 299 ILE A C 1
ATOM 2349 O O . ILE A 1 299 ? -6.298 -27.255 -27.763 1.00 55.22 299 ILE A O 1
ATOM 2353 N N . ASP A 1 300 ? -6.495 -25.752 -26.108 1.00 53.94 300 ASP A N 1
ATOM 2354 C CA . ASP A 1 300 ? -6.007 -24.608 -26.896 1.00 53.94 300 ASP A CA 1
ATOM 2355 C C . ASP A 1 300 ? -4.477 -24.641 -27.124 1.00 53.94 300 ASP A C 1
ATOM 2357 O O . ASP A 1 300 ? -3.985 -24.007 -28.057 1.00 53.94 300 ASP A O 1
ATOM 2361 N N .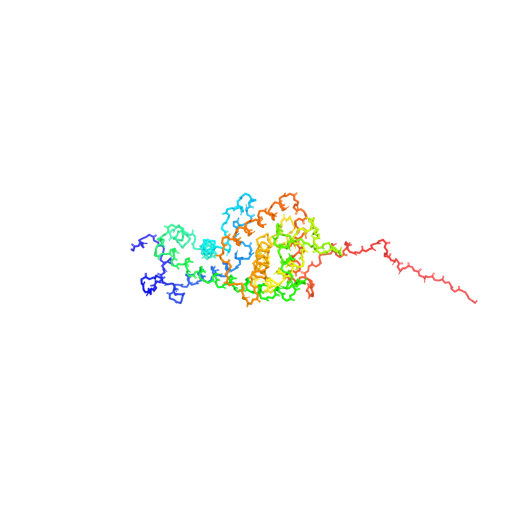 GLU A 1 301 ? -3.713 -25.376 -26.302 1.00 54.78 301 GLU A N 1
ATOM 2362 C CA . GLU A 1 301 ? -2.267 -25.604 -26.499 1.00 54.78 301 GLU A CA 1
ATOM 2363 C C . GLU A 1 301 ? -1.951 -26.802 -27.415 1.00 54.78 301 GLU A C 1
ATOM 2365 O O . GLU A 1 301 ? -0.804 -26.963 -27.841 1.00 54.78 301 GLU A O 1
ATOM 2370 N N . MET A 1 302 ? -2.942 -27.640 -27.738 1.00 55.25 302 MET A N 1
ATOM 2371 C CA . MET A 1 302 ? -2.768 -28.750 -28.675 1.00 55.25 302 MET A CA 1
ATOM 2372 C C . MET A 1 302 ? -2.728 -28.238 -30.117 1.00 55.25 302 MET A C 1
ATOM 2374 O O . MET A 1 302 ? -3.678 -27.639 -30.615 1.00 55.25 302 MET A O 1
ATOM 2378 N N . ASP A 1 303 ? -1.623 -28.514 -30.807 1.00 56.97 303 ASP A N 1
ATOM 2379 C CA . ASP A 1 303 ? -1.481 -28.300 -32.247 1.00 56.97 303 ASP A CA 1
ATOM 2380 C C . ASP A 1 303 ? -2.218 -29.414 -33.007 1.00 56.97 303 ASP A C 1
ATOM 2382 O O . ASP A 1 303 ? -1.625 -30.387 -33.479 1.00 56.97 303 ASP A O 1
ATOM 2386 N N . TRP A 1 304 ? -3.548 -29.298 -33.037 1.00 66.81 304 TRP A N 1
ATOM 2387 C CA . TRP A 1 304 ? -4.463 -30.251 -33.673 1.00 66.81 304 TRP A CA 1
ATOM 2388 C C . TRP A 1 304 ? -4.129 -30.498 -35.147 1.00 66.81 304 TRP A C 1
ATOM 2390 O O . TRP A 1 304 ? -4.347 -31.600 -35.643 1.00 66.81 304 TRP A O 1
ATOM 2400 N N . ASP A 1 305 ? -3.549 -29.503 -35.819 1.00 58.41 305 ASP A N 1
ATOM 2401 C CA . ASP A 1 305 ? -3.216 -29.560 -37.242 1.00 58.41 305 ASP A CA 1
ATOM 2402 C C . ASP A 1 305 ? -1.995 -30.452 -37.537 1.00 58.41 305 ASP A C 1
ATOM 2404 O O . ASP A 1 305 ? -1.778 -30.836 -38.686 1.00 58.41 305 ASP A O 1
ATOM 2408 N N . ASN A 1 306 ? -1.213 -30.816 -36.512 1.00 56.59 306 ASN A N 1
ATOM 2409 C CA . ASN A 1 306 ? -0.016 -31.656 -36.629 1.00 56.59 306 ASN A CA 1
ATOM 2410 C C . ASN A 1 306 ? -0.110 -32.973 -35.840 1.00 56.59 306 ASN A C 1
ATOM 2412 O O . ASN A 1 306 ? 0.897 -33.669 -35.666 1.00 56.59 306 ASN A O 1
ATOM 2416 N N . MET A 1 307 ? -1.299 -33.343 -35.358 1.00 51.19 307 MET A N 1
ATOM 2417 C CA . MET A 1 307 ? -1.502 -34.655 -34.751 1.00 51.19 307 MET A CA 1
ATOM 2418 C C . MET A 1 307 ? -1.472 -35.737 -35.832 1.00 51.19 307 MET A C 1
ATOM 2420 O O . MET A 1 307 ? -2.315 -35.777 -36.721 1.00 51.19 307 MET A O 1
ATOM 2424 N N . VAL A 1 308 ? -0.466 -36.609 -35.763 1.00 62.75 308 VAL A N 1
ATOM 2425 C CA . VAL A 1 308 ? -0.326 -37.745 -36.676 1.00 62.75 308 VAL A CA 1
ATOM 2426 C C . VAL A 1 308 ? -1.302 -38.836 -36.247 1.00 62.75 308 VAL A C 1
ATOM 2428 O O . VAL A 1 308 ? -1.133 -39.428 -35.177 1.00 62.75 308 VAL A O 1
ATOM 2431 N N . ASP A 1 309 ? -2.294 -39.123 -37.090 1.00 51.88 309 ASP A N 1
ATOM 2432 C CA . ASP A 1 309 ? -3.113 -40.325 -36.957 1.00 51.88 309 ASP A CA 1
ATOM 2433 C C . ASP A 1 309 ? -2.195 -41.542 -37.095 1.00 51.88 309 ASP A C 1
ATOM 2435 O O . ASP A 1 309 ? -1.564 -41.765 -38.129 1.00 51.88 309 ASP A O 1
ATOM 2439 N N . SER A 1 310 ? -2.060 -42.307 -36.017 1.00 53.69 310 SER A N 1
ATOM 2440 C CA . SER A 1 310 ? -1.244 -43.520 -35.999 1.00 53.69 310 SER A CA 1
ATOM 2441 C C . SER A 1 310 ? -2.130 -44.754 -35.945 1.00 53.69 310 SER A C 1
ATOM 2443 O O . SER A 1 310 ? -2.087 -45.505 -34.984 1.00 53.69 310 SER A O 1
ATOM 2445 N N . GLU A 1 311 ? -2.903 -44.971 -37.007 1.00 45.62 311 GLU A N 1
ATOM 2446 C CA . GLU A 1 311 ? -3.572 -46.235 -37.351 1.00 45.62 311 GLU A CA 1
ATOM 2447 C C . GLU A 1 311 ? -3.663 -46.238 -38.898 1.00 45.62 311 GLU A C 1
ATOM 2449 O O . GLU A 1 311 ? -4.114 -45.258 -39.475 1.00 45.62 311 GLU A O 1
ATOM 2454 N N . GLU A 1 312 ? -3.185 -47.185 -39.707 1.00 41.19 312 GLU A N 1
ATOM 2455 C CA . GLU A 1 312 ? -2.874 -48.604 -39.564 1.00 41.19 312 GLU A CA 1
ATOM 2456 C C . GLU A 1 312 ? -1.802 -48.974 -40.615 1.00 41.19 312 GLU A C 1
ATOM 2458 O O . GLU A 1 312 ? -1.952 -48.651 -41.793 1.00 41.19 312 GLU A O 1
ATOM 2463 N N . GLU A 1 313 ? -0.760 -49.723 -40.242 1.00 39.44 313 GLU A N 1
ATOM 2464 C CA . GLU A 1 313 ? 0.005 -50.520 -41.214 1.00 39.44 313 GLU A CA 1
ATOM 2465 C C . GLU A 1 313 ? -0.477 -51.973 -41.101 1.00 39.44 313 GLU A C 1
ATOM 2467 O O . GLU A 1 313 ? 0.087 -52.799 -40.381 1.00 39.44 313 GLU A O 1
ATOM 2472 N N . VAL A 1 314 ? -1.587 -52.282 -41.781 1.00 43.84 314 VAL A N 1
ATOM 2473 C CA . VAL A 1 314 ? -2.000 -53.664 -42.041 1.00 43.84 314 VAL A CA 1
ATOM 2474 C C . VAL A 1 314 ? -1.580 -54.063 -43.455 1.00 43.84 314 VAL A C 1
ATOM 2476 O O . VAL A 1 314 ? -2.121 -53.594 -44.449 1.00 43.84 314 VAL A O 1
ATOM 2479 N N . ALA A 1 315 ? -0.679 -55.047 -43.462 1.00 43.38 315 ALA A N 1
ATOM 2480 C CA . ALA A 1 315 ? -0.463 -56.099 -44.454 1.00 43.38 315 ALA A CA 1
ATOM 2481 C C . ALA A 1 315 ? 0.286 -55.779 -45.760 1.00 43.38 315 ALA A C 1
ATOM 2483 O O . ALA A 1 315 ? -0.206 -55.133 -46.679 1.00 43.38 315 ALA A O 1
ATOM 2484 N N . GLY A 1 316 ? 1.429 -56.457 -45.898 1.00 35.03 316 GLY A N 1
ATOM 2485 C CA . GLY A 1 316 ? 2.097 -56.665 -47.176 1.00 35.03 316 GLY A CA 1
ATOM 2486 C C . GLY A 1 316 ? 3.259 -57.653 -47.101 1.00 35.03 316 GLY A C 1
ATOM 2487 O O . GLY A 1 316 ? 4.375 -57.297 -47.457 1.00 35.03 316 GLY A O 1
ATOM 2488 N N . ALA A 1 317 ? 3.024 -58.894 -46.656 1.00 40.28 317 ALA A N 1
ATOM 2489 C CA . ALA A 1 317 ? 3.904 -59.991 -47.076 1.00 40.28 317 ALA A CA 1
ATOM 2490 C C . ALA A 1 317 ? 3.770 -60.155 -48.601 1.00 40.28 317 ALA A C 1
ATOM 2492 O O . ALA A 1 317 ? 2.650 -60.093 -49.118 1.00 40.28 317 ALA A O 1
ATOM 2493 N N . PRO A 1 318 ? 4.872 -60.403 -49.324 1.00 48.28 318 PRO A N 1
ATOM 2494 C CA . PRO A 1 318 ? 4.952 -61.729 -49.929 1.00 48.28 318 PRO A CA 1
ATOM 2495 C C . PRO A 1 318 ? 6.363 -62.342 -49.975 1.00 48.28 318 PRO A C 1
ATOM 2497 O O . PRO A 1 318 ? 7.356 -61.648 -50.165 1.00 48.28 318 PRO A O 1
ATOM 2500 N N . ALA A 1 319 ? 6.330 -63.670 -49.810 1.00 41.91 319 ALA A N 1
ATOM 2501 C CA . ALA A 1 319 ? 7.108 -64.748 -50.440 1.00 41.91 319 ALA A CA 1
ATOM 2502 C C . ALA A 1 319 ? 8.581 -64.518 -50.818 1.00 41.91 319 ALA A C 1
ATOM 2504 O O . ALA A 1 319 ? 8.849 -63.781 -51.791 1.00 41.91 319 ALA A O 1
#